Protein AF-0000000078682350 (afdb_homodimer)

InterPro domains:
  IPR003064 Norrie disease protein [PR01304] (8-32)
  IPR003064 Norrie disease protein [PR01304] (33-52)
  IPR003064 Norrie disease protein [PR01304] (54-70)
  IPR003064 Norrie disease protein [PR01304] (70-83)
  IPR003064 Norrie disease protein [PR01304] (83-100)
  IPR003064 Norrie disease protein [PTHR28611] (3-100)
  IPR004133 DAN [PF03045] (6-98)
  IPR006207 Cystine knot, C-terminal [PS01185] (63-99)
  IPR006207 Cystine knot, C-terminal [PS01225] (7-100)
  IPR006207 Cystine knot, C-terminal [SM00041] (11-100)
  IPR029034 Cystine-knot cytokine [G3DSA:2.10.90.10] (1-100)

Solvent-accessible surface area (backbone atoms only — not comparable to full-atom values): 10944 Å² total; per-residue (Å²): 131,72,64,86,68,42,43,34,73,44,77,48,77,46,75,49,66,58,91,82,57,69,40,51,71,48,78,42,82,43,32,30,16,32,16,24,37,74,65,66,17,33,23,35,53,35,82,34,74,56,94,70,78,82,67,49,56,52,71,48,39,50,27,13,27,69,71,39,63,42,84,45,76,45,79,33,54,28,68,93,77,44,73,48,55,37,35,36,42,39,49,73,38,44,33,69,34,75,49,79,131,73,64,87,66,41,43,33,71,44,75,48,77,46,74,48,66,57,92,81,54,69,41,51,71,48,79,42,82,43,33,30,14,33,16,26,36,73,60,69,16,35,23,35,53,34,82,36,73,53,94,69,78,85,67,47,58,52,71,46,39,47,27,12,27,70,71,39,64,42,84,43,77,46,79,31,54,26,68,93,75,43,73,48,55,36,34,34,44,40,49,74,38,45,32,68,35,75,48,80

Structure (mmCIF, N/CA/C/O backbone):
data_AF-0000000078682350-model_v1
#
loop_
_entity.id
_entity.type
_entity.pdbx_description
1 polymer 'Norrin cystine knot growth factor NDP'
#
loop_
_atom_site.group_PDB
_atom_site.id
_atom_site.type_symbol
_atom_site.label_atom_id
_atom_site.label_alt_id
_atom_site.label_comp_id
_atom_site.label_asym_id
_atom_site.label_entity_id
_atom_site.label_seq_id
_atom_site.pdbx_PDB_ins_code
_atom_site.Cartn_x
_atom_site.Cartn_y
_atom_site.Cartn_z
_atom_site.occupancy
_atom_site.B_iso_or_equiv
_atom_site.auth_seq_id
_atom_site.auth_comp_id
_atom_site.auth_asym_id
_atom_site.auth_atom_id
_atom_site.pdbx_PDB_model_num
ATOM 1 N N . ASN A 1 1 ? 21.109 -10.328 -14.836 1 35.22 1 ASN A N 1
ATOM 2 C CA . ASN A 1 1 ? 21.906 -9.703 -13.797 1 35.22 1 ASN A CA 1
ATOM 3 C C . ASN A 1 1 ? 21.203 -8.508 -13.172 1 35.22 1 ASN A C 1
ATOM 5 O O . ASN A 1 1 ? 21.469 -7.359 -13.547 1 35.22 1 ASN A O 1
ATOM 9 N N . GLY A 1 2 ? 19.797 -8.609 -13.156 1 43.44 2 GLY A N 1
ATOM 10 C CA . GLY A 1 2 ? 19.031 -7.445 -12.727 1 43.44 2 GLY A CA 1
ATOM 11 C C . GLY A 1 2 ? 19.531 -6.867 -11.414 1 43.44 2 GLY A C 1
ATOM 12 O O . GLY A 1 2 ? 20.109 -7.582 -10.594 1 43.44 2 GLY A O 1
ATOM 13 N N . ASP A 1 3 ? 20.062 -5.832 -11.383 1 48.94 3 ASP A N 1
ATOM 14 C CA . ASP A 1 3 ? 20.5 -5.156 -10.164 1 48.94 3 ASP A CA 1
ATOM 15 C C . ASP A 1 3 ? 19.531 -5.449 -9.008 1 48.94 3 ASP A C 1
ATOM 17 O O . ASP A 1 3 ? 18.328 -5.195 -9.117 1 48.94 3 ASP A O 1
ATOM 21 N N . PRO A 1 4 ? 19.812 -6.52 -8.125 1 55.28 4 PRO A N 1
ATOM 22 C CA . PRO A 1 4 ? 19.031 -6.984 -6.973 1 55.28 4 PRO A CA 1
ATOM 23 C C . PRO A 1 4 ? 18.266 -5.855 -6.281 1 55.28 4 PRO A C 1
ATOM 25 O O . PRO A 1 4 ? 17.438 -6.113 -5.41 1 55.28 4 PRO A O 1
ATOM 28 N N . GLY A 1 5 ? 18.469 -4.621 -6.656 1 64.31 5 GLY A N 1
ATOM 29 C CA . GLY A 1 5 ? 17.891 -3.496 -5.93 1 64.31 5 GLY A CA 1
ATOM 30 C C . GLY A 1 5 ? 16.625 -2.951 -6.57 1 64.31 5 GLY A C 1
ATOM 31 O O . GLY A 1 5 ? 15.961 -2.084 -6.004 1 64.31 5 GLY A O 1
ATOM 32 N N . ARG A 1 6 ? 16.125 -3.514 -7.707 1 83 6 ARG A N 1
ATOM 33 C CA . ARG A 1 6 ? 15.023 -2.924 -8.453 1 83 6 ARG A CA 1
ATOM 34 C C . ARG A 1 6 ? 13.828 -3.867 -8.492 1 83 6 ARG A C 1
ATOM 36 O O . ARG A 1 6 ? 13.938 -5.035 -8.117 1 83 6 ARG A O 1
ATOM 43 N N . CYS A 1 7 ? 12.578 -3.41 -8.789 1 92.19 7 CYS A N 1
ATOM 44 C CA . CYS A 1 7 ? 11.352 -4.164 -9.023 1 92.19 7 CYS A CA 1
ATOM 45 C C . CYS A 1 7 ? 11.508 -5.109 -10.211 1 92.19 7 CYS A C 1
ATOM 47 O O . CYS A 1 7 ? 11.672 -4.664 -11.344 1 92.19 7 CYS A O 1
ATOM 49 N N . MET A 1 8 ? 11.43 -6.422 -9.906 1 94.94 8 MET A N 1
ATOM 50 C CA . MET A 1 8 ? 11.711 -7.445 -10.906 1 94.94 8 MET A CA 1
ATOM 51 C C . MET A 1 8 ? 10.602 -8.492 -10.938 1 94.94 8 MET A C 1
ATOM 53 O O . MET A 1 8 ? 9.922 -8.719 -9.938 1 94.94 8 MET A O 1
ATOM 57 N N . ARG A 1 9 ? 10.609 -9.094 -12.117 1 96.81 9 ARG A N 1
ATOM 58 C CA . ARG A 1 9 ? 9.727 -10.242 -12.281 1 96.81 9 ARG A CA 1
ATOM 59 C C . ARG A 1 9 ? 10.492 -11.547 -12.133 1 96.81 9 ARG A C 1
ATOM 61 O O . ARG A 1 9 ? 11.539 -11.742 -12.758 1 96.81 9 ARG A O 1
ATOM 68 N N . HIS A 1 10 ? 9.984 -12.516 -11.328 1 96.81 10 HIS A N 1
ATOM 69 C CA . HIS A 1 10 ? 10.594 -13.82 -11.109 1 96.81 10 HIS A CA 1
ATOM 70 C C . HIS A 1 10 ? 9.633 -14.953 -11.453 1 96.81 10 HIS A C 1
ATOM 72 O O . HIS A 1 10 ? 8.461 -14.914 -11.07 1 96.81 10 HIS A O 1
ATOM 78 N N . HIS A 1 11 ? 10.195 -15.922 -12.102 1 97.75 11 HIS A N 1
ATOM 79 C CA . HIS A 1 11 ? 9.391 -17.078 -12.469 1 97.75 11 HIS A CA 1
ATOM 80 C C . HIS A 1 11 ? 9.555 -18.203 -11.453 1 97.75 11 HIS A C 1
ATOM 82 O O . HIS A 1 11 ? 10.625 -18.359 -10.859 1 97.75 11 HIS A O 1
ATOM 88 N N . PHE A 1 12 ? 8.562 -18.984 -11.312 1 97.75 12 PHE A N 1
ATOM 89 C CA . PHE A 1 12 ? 8.617 -20.188 -10.477 1 97.75 12 PHE A CA 1
ATOM 90 C C . PHE A 1 12 ? 7.527 -21.172 -10.867 1 97.75 12 PHE A C 1
ATOM 92 O O . PHE A 1 12 ? 6.578 -20.812 -11.562 1 97.75 12 PHE A O 1
ATOM 99 N N . VAL A 1 13 ? 7.762 -22.375 -10.539 1 97.94 13 VAL A N 1
ATOM 100 C CA . VAL A 1 13 ? 6.777 -23.406 -10.828 1 97.94 13 VAL A CA 1
ATOM 101 C C . VAL A 1 13 ? 6.023 -23.781 -9.547 1 97.94 13 VAL A C 1
ATOM 103 O O . VAL A 1 13 ? 6.625 -23.875 -8.477 1 97.94 13 VAL A O 1
ATOM 106 N N . GLU A 1 14 ? 4.668 -23.938 -9.75 1 96.88 14 GLU A N 1
ATOM 107 C CA . GLU A 1 14 ? 3.836 -24.375 -8.633 1 96.88 14 GLU A CA 1
ATOM 108 C C . GLU A 1 14 ? 2.963 -25.562 -9.023 1 96.88 14 GLU A C 1
ATOM 110 O O . GLU A 1 14 ? 2.678 -25.766 -10.211 1 96.88 14 GLU A O 1
ATOM 115 N N . THR A 1 15 ? 2.559 -26.344 -8.023 1 97.31 15 THR A N 1
ATOM 116 C CA . THR A 1 15 ? 1.641 -27.453 -8.242 1 97.31 15 THR A CA 1
ATOM 117 C C . THR A 1 15 ? 0.226 -27.078 -7.809 1 97.31 15 THR A C 1
ATOM 119 O O . THR A 1 15 ? 0.003 -26.688 -6.66 1 97.31 15 THR A O 1
ATOM 122 N N . ILE A 1 16 ? -0.66 -27.188 -8.727 1 97.5 16 ILE A N 1
ATOM 123 C CA . ILE A 1 16 ? -2.059 -26.906 -8.422 1 97.5 16 ILE A CA 1
ATOM 124 C C . ILE A 1 16 ? -2.746 -28.203 -7.965 1 97.5 16 ILE A C 1
ATOM 126 O O . ILE A 1 16 ? -2.775 -29.188 -8.695 1 97.5 16 ILE A O 1
ATOM 130 N N . THR A 1 17 ? -3.279 -28.188 -6.793 1 96.69 17 THR A N 1
ATOM 131 C CA . THR A 1 17 ? -4.082 -29.266 -6.227 1 96.69 17 THR A CA 1
ATOM 132 C C . THR A 1 17 ? -5.391 -28.719 -5.656 1 96.69 17 THR A C 1
ATOM 134 O O . THR A 1 17 ? -5.41 -27.656 -5.043 1 96.69 17 THR A O 1
ATOM 137 N N . HIS A 1 18 ? -6.426 -29.484 -5.844 1 95.69 18 HIS A N 1
ATOM 138 C CA . HIS A 1 18 ? -7.676 -29.031 -5.246 1 95.69 18 HIS A CA 1
ATOM 139 C C . HIS A 1 18 ? -7.719 -29.328 -3.752 1 95.69 18 HIS A C 1
ATOM 141 O O . HIS A 1 18 ? -7.348 -30.422 -3.324 1 95.69 18 HIS A O 1
ATOM 147 N N . PRO A 1 19 ? -8.219 -28.391 -2.994 1 94.5 19 PRO A N 1
ATOM 148 C CA . PRO A 1 19 ? -8.125 -28.547 -1.541 1 94.5 19 PRO A CA 1
ATOM 149 C C . PRO A 1 19 ? -9.133 -29.547 -0.992 1 94.5 19 PRO A C 1
ATOM 151 O O . PRO A 1 19 ? -8.922 -30.125 0.082 1 94.5 19 PRO A O 1
ATOM 154 N N . ILE A 1 20 ? -10.117 -29.719 -1.618 1 94.75 20 ILE A N 1
ATOM 155 C CA . ILE A 1 20 ? -11.203 -30.516 -1.056 1 94.75 20 ILE A CA 1
ATOM 156 C C . ILE A 1 20 ? -11.383 -31.797 -1.87 1 94.75 20 ILE A C 1
ATOM 158 O O . ILE A 1 20 ? -11.391 -32.906 -1.314 1 94.75 20 ILE A O 1
ATOM 162 N N . TYR A 1 21 ? -11.398 -31.703 -3.236 1 95.38 21 TYR A N 1
ATOM 163 C CA . TYR A 1 21 ? -11.711 -32.812 -4.113 1 95.38 21 TYR A CA 1
ATOM 164 C C . TYR A 1 21 ? -10.445 -33.562 -4.527 1 95.38 21 TYR A C 1
ATOM 166 O O . TYR A 1 21 ? -9.383 -32.969 -4.68 1 95.38 21 TYR A O 1
ATOM 174 N N . LYS A 1 22 ? -10.633 -34.906 -4.621 1 96.81 22 LYS A N 1
ATOM 175 C CA . LYS A 1 22 ? -9.516 -35.719 -5.105 1 96.81 22 LYS A CA 1
ATOM 176 C C . LYS A 1 22 ? -9.359 -35.562 -6.617 1 96.81 22 LYS A C 1
ATOM 178 O O . LYS A 1 22 ? -9.914 -36.375 -7.379 1 96.81 22 LYS A O 1
ATOM 183 N N . CYS A 1 23 ? -8.586 -34.625 -7.043 1 97.69 23 CYS A N 1
ATOM 184 C CA . CYS A 1 23 ? -8.273 -34.375 -8.445 1 97.69 23 CYS A CA 1
ATOM 185 C C . CYS A 1 23 ? -6.805 -34.656 -8.727 1 97.69 23 CYS A C 1
ATOM 187 O O . CYS A 1 23 ? -5.996 -34.781 -7.805 1 97.69 23 CYS A O 1
ATOM 189 N N . ASN A 1 24 ? -6.52 -34.938 -10.062 1 97.75 24 ASN A N 1
ATOM 190 C CA . ASN A 1 24 ? -5.109 -34.969 -10.438 1 97.75 24 ASN A CA 1
ATOM 191 C C . ASN A 1 24 ? -4.438 -33.594 -10.18 1 97.75 24 ASN A C 1
ATOM 193 O O . ASN A 1 24 ? -5.109 -32.594 -10.078 1 97.75 24 ASN A O 1
ATOM 197 N N . PHE A 1 25 ? -3.117 -33.688 -10.008 1 97.38 25 PHE A N 1
ATOM 198 C CA . PHE A 1 25 ? -2.352 -32.438 -9.836 1 97.38 25 PHE A CA 1
ATOM 199 C C . PHE A 1 25 ? -1.733 -32 -11.156 1 97.38 25 PHE A C 1
ATOM 201 O O . PHE A 1 25 ? -1.445 -32.844 -12.023 1 97.38 25 PHE A O 1
ATOM 208 N N . LYS A 1 26 ? -1.548 -30.688 -11.289 1 97.44 26 LYS A N 1
ATOM 209 C CA . LYS A 1 26 ? -0.871 -30.125 -12.445 1 97.44 26 LYS A CA 1
ATOM 210 C C . LYS A 1 26 ? 0.173 -29.094 -12.031 1 97.44 26 LYS A C 1
ATOM 212 O O . LYS A 1 26 ? -0.067 -28.297 -11.125 1 97.44 26 LYS A O 1
ATOM 217 N N . MET A 1 27 ? 1.365 -29.141 -12.703 1 97.62 27 MET A N 1
ATOM 218 C CA . MET A 1 27 ? 2.402 -28.125 -12.484 1 97.62 27 MET A CA 1
ATOM 219 C C . MET A 1 27 ? 2.256 -26.969 -13.469 1 97.62 27 MET A C 1
ATOM 221 O O . MET A 1 27 ? 2.105 -27.203 -14.672 1 97.62 27 MET A O 1
ATOM 225 N N . VAL A 1 28 ? 2.348 -25.797 -12.875 1 97.69 28 VAL A N 1
ATOM 226 C CA . VAL A 1 28 ? 2.176 -24.641 -13.75 1 97.69 28 VAL A CA 1
ATOM 227 C C . VAL A 1 28 ? 3.287 -23.625 -13.484 1 97.69 28 VAL A C 1
ATOM 229 O O . VAL A 1 28 ? 3.828 -23.562 -12.383 1 97.69 28 VAL A O 1
ATOM 232 N N . LEU A 1 29 ? 3.582 -22.906 -14.562 1 97.62 29 LEU A N 1
ATOM 233 C CA . LEU A 1 29 ? 4.52 -21.797 -14.453 1 97.62 29 LEU A CA 1
ATOM 234 C C . LEU A 1 29 ? 3.801 -20.531 -14 1 97.62 29 LEU A C 1
ATOM 236 O O . LEU A 1 29 ? 2.791 -20.141 -14.594 1 97.62 29 LEU A O 1
ATOM 240 N N . LEU A 1 30 ? 4.383 -19.969 -12.891 1 98.12 30 LEU A N 1
ATOM 241 C CA . LEU A 1 30 ? 3.875 -18.703 -12.383 1 98.12 30 LEU A CA 1
ATOM 242 C C . LEU A 1 30 ? 4.977 -17.641 -12.359 1 98.12 30 LEU A C 1
ATOM 244 O O . LEU A 1 30 ? 6.129 -17.938 -12.695 1 98.12 30 LEU A O 1
ATOM 248 N N . ALA A 1 31 ? 4.504 -16.375 -12.062 1 98.06 31 ALA A N 1
ATOM 249 C CA . ALA A 1 31 ? 5.473 -15.297 -11.867 1 98.06 31 ALA A CA 1
ATOM 250 C C . ALA A 1 31 ? 5.109 -14.438 -10.656 1 98.06 31 ALA A C 1
ATOM 252 O O . ALA A 1 31 ? 3.932 -14.312 -10.312 1 98.06 31 ALA A O 1
ATOM 253 N N . CYS A 1 32 ? 6.148 -13.914 -10.07 1 97.62 32 CYS A N 1
ATOM 254 C CA . CYS A 1 32 ? 5.949 -12.969 -8.977 1 97.62 32 CYS A CA 1
ATOM 255 C C . CYS A 1 32 ? 6.746 -11.688 -9.211 1 97.62 32 CYS A C 1
ATOM 257 O O . CYS A 1 32 ? 7.672 -11.672 -10.023 1 97.62 32 CYS A O 1
ATOM 259 N N . CYS A 1 33 ? 6.234 -10.688 -8.586 1 96.19 33 CYS A N 1
ATOM 260 C CA . CYS A 1 33 ? 6.965 -9.422 -8.586 1 96.19 33 CYS A CA 1
ATOM 261 C C . CYS A 1 33 ? 7.68 -9.211 -7.258 1 96.19 33 CYS A C 1
ATOM 263 O O . CYS A 1 33 ? 7.078 -9.352 -6.191 1 96.19 33 CYS A O 1
ATOM 265 N N . GLU A 1 34 ? 8.977 -8.859 -7.477 1 93.06 34 GLU A N 1
ATOM 266 C CA . GLU A 1 34 ? 9.742 -8.648 -6.254 1 93.06 34 GLU A CA 1
ATOM 267 C C . GLU A 1 34 ? 10.812 -7.578 -6.449 1 93.06 34 GLU A C 1
ATOM 269 O O . GLU A 1 34 ? 11.445 -7.52 -7.504 1 93.06 34 GLU A O 1
ATOM 274 N N . GLY A 1 35 ? 10.953 -6.859 -5.348 1 89.88 35 GLY A N 1
ATOM 275 C CA . GLY A 1 35 ? 12.047 -5.906 -5.379 1 89.88 35 GLY A CA 1
ATOM 276 C C . GLY A 1 35 ? 11.75 -4.621 -4.629 1 89.88 35 GLY A C 1
ATOM 277 O O . GLY A 1 35 ? 10.859 -4.594 -3.77 1 89.88 35 GLY A O 1
ATOM 278 N N . HIS A 1 36 ? 12.594 -3.648 -4.867 1 84.06 36 HIS A N 1
ATOM 279 C CA . HIS A 1 36 ? 12.547 -2.389 -4.133 1 84.06 36 HIS A CA 1
ATOM 280 C C . HIS A 1 36 ? 12.016 -1.26 -5.008 1 84.06 36 HIS A C 1
ATOM 282 O O . HIS A 1 36 ? 12.305 -1.206 -6.207 1 84.06 36 HIS A O 1
ATOM 288 N N . CYS A 1 37 ? 11.109 -0.644 -4.438 1 85.25 37 CYS A N 1
ATOM 289 C CA . CYS A 1 37 ? 10.633 0.579 -5.074 1 85.25 37 CYS A CA 1
ATOM 290 C C . CYS A 1 37 ? 11.078 1.81 -4.293 1 85.25 37 CYS A C 1
ATOM 292 O O . CYS A 1 37 ? 11.703 1.688 -3.234 1 85.25 37 CYS A O 1
ATOM 294 N N . SER A 1 38 ? 10.797 3.123 -4.793 1 71 38 SER A N 1
ATOM 295 C CA . SER A 1 38 ? 11.281 4.391 -4.258 1 71 38 SER A CA 1
ATOM 296 C C . SER A 1 38 ? 11.43 4.332 -2.742 1 71 38 SER A C 1
ATOM 298 O O . SER A 1 38 ? 10.586 3.754 -2.055 1 71 38 SER A O 1
ATOM 300 N N . ARG A 1 39 ? 12.641 4.809 -2.316 1 63.53 39 ARG A N 1
ATOM 301 C CA . ARG A 1 39 ? 13.266 4.801 -0.995 1 63.53 39 ARG A CA 1
ATOM 302 C C . ARG A 1 39 ? 12.469 5.656 -0.013 1 63.53 39 ARG A C 1
ATOM 304 O O . ARG A 1 39 ? 12.461 5.383 1.189 1 63.53 39 ARG A O 1
ATOM 311 N N . SER A 1 40 ? 11.68 6.555 -0.493 1 77.19 40 SER A N 1
ATOM 312 C CA . SER A 1 40 ? 11.109 7.332 0.603 1 77.19 40 SER A CA 1
ATOM 313 C C . SER A 1 40 ? 9.586 7.301 0.566 1 77.19 40 SER A C 1
ATOM 315 O O . SER A 1 40 ? 8.977 7.535 -0.482 1 77.19 40 SER A O 1
ATOM 317 N N . THR A 1 41 ? 8.961 6.684 1.486 1 88.25 41 THR A N 1
ATOM 318 C CA . THR A 1 41 ? 7.527 6.734 1.731 1 88.25 41 THR A CA 1
ATOM 319 C C . THR A 1 41 ? 7.18 7.863 2.697 1 88.25 41 THR A C 1
ATOM 321 O O . THR A 1 41 ? 8.023 8.289 3.49 1 88.25 41 THR A O 1
ATOM 324 N N . ARG A 1 42 ? 5.891 8.414 2.418 1 92.25 42 ARG A N 1
ATOM 325 C CA . ARG A 1 42 ? 5.48 9.531 3.264 1 92.25 42 ARG A CA 1
ATOM 326 C C . ARG A 1 42 ? 3.988 9.461 3.572 1 92.25 42 ARG A C 1
ATOM 328 O O . ARG A 1 42 ? 3.193 9.047 2.73 1 92.25 42 ARG A O 1
ATOM 335 N N . SER A 1 43 ? 3.725 9.891 4.727 1 94.94 43 SER A N 1
ATOM 336 C CA . SER A 1 43 ? 2.342 10.016 5.18 1 94.94 43 SER A CA 1
ATOM 337 C C . SER A 1 43 ? 2.113 11.328 5.918 1 94.94 43 SER A C 1
ATOM 339 O O . SER A 1 43 ? 2.807 11.625 6.891 1 94.94 43 SER A O 1
ATOM 341 N N . ASP A 1 44 ? 1.141 12.055 5.41 1 96.5 44 ASP A N 1
ATOM 342 C CA . ASP A 1 44 ? 0.801 13.352 5.984 1 96.5 44 ASP A CA 1
ATOM 343 C C . ASP A 1 44 ? -0.624 13.359 6.535 1 96.5 44 ASP A C 1
ATOM 345 O O . ASP A 1 44 ? -1.512 12.711 5.973 1 96.5 44 ASP 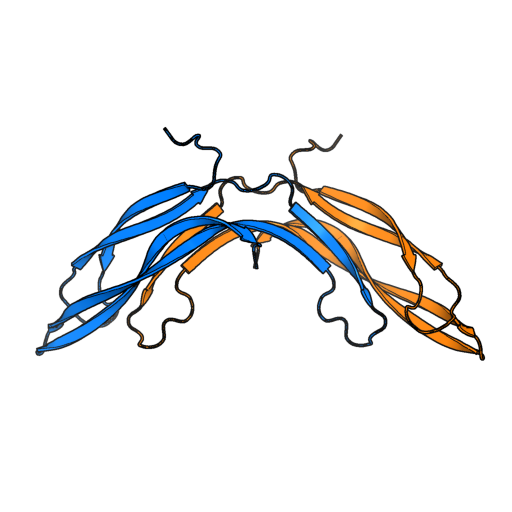A O 1
ATOM 349 N N . PRO A 1 45 ? -0.853 14.133 7.621 1 96.88 45 PRO A N 1
ATOM 350 C CA . PRO A 1 45 ? -2.24 14.312 8.055 1 96.88 45 PRO A CA 1
ATOM 351 C C . PRO A 1 45 ? -3.043 15.203 7.113 1 96.88 45 PRO A C 1
ATOM 353 O O . PRO A 1 45 ? -2.471 16.047 6.418 1 96.88 45 PRO A O 1
ATOM 356 N N . LEU A 1 46 ? -4.324 14.961 7.141 1 95.81 46 LEU A N 1
ATOM 357 C CA . LEU A 1 46 ? -5.254 15.812 6.406 1 95.81 46 LEU A CA 1
ATOM 358 C C . LEU A 1 46 ? -6.105 16.641 7.363 1 95.81 46 LEU A C 1
ATOM 360 O O . LEU A 1 46 ? -6.531 16.141 8.406 1 95.81 46 LEU A O 1
ATOM 364 N N . ILE A 1 47 ? -6.305 17.844 6.996 1 95.25 47 ILE A N 1
ATOM 365 C CA . ILE A 1 47 ? -7.191 18.703 7.762 1 95.25 47 ILE A CA 1
ATOM 366 C C . ILE A 1 47 ? -8.602 18.641 7.18 1 95.25 47 ILE A C 1
ATOM 368 O O . ILE A 1 47 ? -8.781 18.734 5.961 1 95.25 47 ILE A O 1
ATOM 372 N N . SER A 1 48 ? -9.562 18.469 8.109 1 95.75 48 SER A N 1
ATOM 373 C CA . SER A 1 48 ? -10.945 18.375 7.652 1 95.75 48 SER A CA 1
ATOM 374 C C . SER A 1 48 ? -11.836 19.391 8.344 1 95.75 48 SER A C 1
ATOM 376 O O . SER A 1 48 ? -11.625 19.719 9.516 1 95.75 48 SER A O 1
ATOM 378 N N . PHE A 1 49 ? -12.891 19.797 7.535 1 94.19 49 PHE A N 1
ATOM 379 C CA . PHE A 1 49 ? -13.898 20.688 8.102 1 94.19 49 PHE A CA 1
ATOM 380 C C . PHE A 1 49 ? -15.242 19.969 8.234 1 94.19 49 PHE A C 1
ATOM 382 O O . PHE A 1 49 ? -16.234 20.562 8.664 1 94.19 49 PHE A O 1
ATOM 389 N N . SER A 1 50 ? -15.102 18.625 7.926 1 88.56 50 SER A N 1
ATOM 390 C CA . SER A 1 50 ? -16.312 17.812 8.008 1 88.56 50 SER A CA 1
ATOM 391 C C . SER A 1 50 ? -16.375 17.062 9.328 1 88.56 50 SER A C 1
ATOM 393 O O . SER A 1 50 ? -15.359 16.828 9.969 1 88.56 50 SER A O 1
ATOM 395 N N . SER A 1 51 ? -17.641 16.812 9.703 1 79.5 51 SER A N 1
ATOM 396 C CA . SER A 1 51 ? -17.844 16.031 10.93 1 79.5 51 SER A CA 1
ATOM 397 C C . SER A 1 51 ? -17.344 14.602 10.758 1 79.5 51 SER A C 1
ATOM 399 O O . SER A 1 51 ? -17.031 13.93 11.742 1 79.5 51 SER A O 1
ATOM 401 N N . VAL A 1 52 ? -17.359 14.219 9.523 1 80.81 52 VAL A N 1
ATOM 402 C CA . VAL A 1 52 ? -16.906 12.859 9.273 1 80.81 52 VAL A CA 1
ATOM 403 C C . VAL A 1 52 ? -15.477 12.867 8.758 1 80.81 52 VAL A C 1
ATOM 405 O O . VAL A 1 52 ? -15.172 13.516 7.758 1 80.81 52 VAL A O 1
ATOM 408 N N . LEU A 1 53 ? -14.562 12.484 9.641 1 81.25 53 LEU A N 1
ATOM 409 C CA . LEU A 1 53 ? -13.18 12.352 9.211 1 81.25 53 LEU A CA 1
ATOM 410 C C . LEU A 1 53 ? -12.914 10.961 8.633 1 81.25 53 LEU A C 1
ATOM 412 O O . LEU A 1 53 ? -12.703 10.008 9.383 1 81.25 53 LEU A O 1
ATOM 416 N N . LYS A 1 54 ? -13 10.844 7.289 1 81.06 54 LYS A N 1
ATOM 417 C CA . LYS A 1 54 ? -12.922 9.539 6.637 1 81.06 54 LYS A CA 1
ATOM 418 C C . LYS A 1 54 ? -11.469 9.094 6.469 1 81.06 54 LYS A C 1
ATOM 420 O O . LYS A 1 54 ? -11.102 8 6.891 1 81.06 54 LYS A O 1
ATOM 425 N N . GLN A 1 55 ? -10.633 9.828 5.812 1 88.88 55 GLN A N 1
ATOM 426 C CA . GLN A 1 55 ? -9.219 9.547 5.582 1 88.88 55 GLN A CA 1
ATOM 427 C C . GLN A 1 55 ? -8.336 10.609 6.223 1 88.88 55 GLN A C 1
ATOM 429 O O . GLN A 1 55 ? -8.109 11.672 5.633 1 88.88 55 GLN A O 1
ATOM 434 N N . PRO A 1 56 ? -7.816 10.18 7.355 1 94.56 56 PRO A N 1
ATOM 435 C CA . PRO A 1 56 ? -7.105 11.203 8.125 1 94.56 56 PRO A CA 1
ATOM 436 C C . PRO A 1 56 ? -5.695 11.461 7.602 1 94.56 56 PRO A C 1
ATOM 438 O O . PRO A 1 56 ? -5.07 12.453 7.969 1 94.56 56 PRO A O 1
ATOM 441 N N . PHE A 1 57 ? -5.273 10.539 6.676 1 95.69 57 PHE A N 1
ATOM 442 C CA . PHE A 1 57 ? -3.904 10.688 6.195 1 95.69 57 PHE A CA 1
ATOM 443 C C . PHE A 1 57 ? -3.836 10.492 4.688 1 95.69 57 PHE A C 1
ATOM 445 O O . PHE A 1 57 ? -4.598 9.703 4.125 1 95.69 57 PHE A O 1
ATOM 452 N N . LYS A 1 58 ? -2.943 11.305 4.047 1 93.38 58 LYS A N 1
ATOM 453 C CA . LYS A 1 58 ? -2.504 11.062 2.676 1 93.38 58 LYS A CA 1
ATOM 454 C C . LYS A 1 58 ? -1.146 10.367 2.648 1 93.38 58 LYS A C 1
ATOM 456 O O . LYS A 1 58 ? -0.178 10.859 3.234 1 93.38 58 LYS A O 1
ATOM 461 N N . SER A 1 59 ? -1.16 9.219 2.043 1 92.06 59 SER A N 1
ATOM 462 C CA . SER A 1 59 ? 0.078 8.445 2.01 1 92.06 59 SER A CA 1
ATOM 463 C C . SER A 1 59 ? 0.556 8.227 0.579 1 92.06 59 SER A C 1
ATOM 465 O O . SER A 1 59 ? -0.256 8.047 -0.332 1 92.06 59 SER A O 1
ATOM 467 N N . THR A 1 60 ? 1.895 8.359 0.417 1 91.12 60 THR A N 1
ATOM 468 C CA . THR A 1 60 ? 2.561 8.008 -0.833 1 91.12 60 THR A CA 1
ATOM 469 C C . THR A 1 60 ? 3.561 6.879 -0.613 1 91.12 60 THR A C 1
ATOM 471 O O . THR A 1 60 ? 4.535 7.039 0.123 1 91.12 60 THR A O 1
ATOM 474 N N . CYS A 1 61 ? 3.219 5.875 -1.205 1 90.06 61 CYS A N 1
ATOM 475 C CA . CYS A 1 61 ? 4.047 4.68 -1.103 1 90.06 61 CYS A CA 1
ATOM 476 C C . CYS A 1 61 ? 3.963 3.846 -2.377 1 90.06 61 CYS A C 1
ATOM 478 O O . CYS A 1 61 ? 2.893 3.727 -2.975 1 90.06 61 CYS A O 1
ATOM 480 N N . SER A 1 62 ? 5.125 3.35 -2.791 1 90.69 62 SER A N 1
ATOM 481 C CA . SER A 1 62 ? 5.16 2.477 -3.959 1 90.69 62 SER A CA 1
ATOM 482 C C . SER A 1 62 ? 5.621 1.071 -3.586 1 90.69 62 SER A C 1
ATOM 484 O O . SER A 1 62 ? 6.523 0.906 -2.766 1 90.69 62 SER A O 1
ATOM 486 N N . CYS A 1 63 ? 5.043 0.135 -4.258 1 91 63 CYS A N 1
ATOM 487 C CA . CYS A 1 63 ? 5.375 -1.274 -4.074 1 91 63 CYS A CA 1
ATOM 488 C C . CYS A 1 63 ? 5.602 -1.961 -5.414 1 91 63 CYS A C 1
ATOM 490 O O . CYS A 1 63 ? 5.02 -1.563 -6.426 1 91 63 CYS A O 1
ATOM 492 N N . CYS A 1 64 ? 6.473 -2.918 -5.375 1 92.62 64 CYS A N 1
ATOM 493 C CA . CYS A 1 64 ? 6.664 -3.725 -6.574 1 92.62 64 CYS A CA 1
ATOM 494 C C . CYS A 1 64 ? 5.453 -4.609 -6.836 1 92.62 64 CYS A C 1
ATOM 496 O O . CYS A 1 64 ? 5.188 -5.543 -6.078 1 92.62 64 CYS A O 1
ATOM 498 N N . ARG A 1 65 ? 4.727 -4.301 -7.891 1 94.38 65 ARG A N 1
ATOM 499 C CA . ARG A 1 65 ? 3.453 -4.961 -8.156 1 94.38 65 ARG A CA 1
ATOM 500 C C . ARG A 1 65 ? 3.291 -5.27 -9.641 1 94.38 65 ARG A C 1
ATOM 502 O O . ARG A 1 65 ? 3.982 -4.688 -10.477 1 94.38 65 ARG A O 1
ATOM 509 N N . PRO A 1 66 ? 2.408 -6.25 -9.914 1 96.5 66 PRO A N 1
ATOM 510 C CA . PRO A 1 66 ? 2.137 -6.52 -11.328 1 96.5 66 PRO A CA 1
ATOM 511 C C . PRO A 1 66 ? 1.585 -5.301 -12.062 1 96.5 66 PRO A C 1
ATOM 513 O O . PRO A 1 66 ? 0.677 -4.633 -11.562 1 96.5 66 PRO A O 1
ATOM 516 N N . HIS A 1 67 ? 2.168 -4.996 -13.25 1 97.25 67 HIS A N 1
ATOM 517 C CA . HIS A 1 67 ? 1.654 -3.953 -14.133 1 97.25 67 HIS A CA 1
ATOM 518 C C . HIS A 1 67 ? 0.67 -4.527 -15.141 1 97.25 67 HIS A C 1
ATOM 520 O O . HIS A 1 67 ? -0.384 -3.939 -15.398 1 97.25 67 HIS A O 1
ATOM 526 N N . THR A 1 68 ? 1.016 -5.668 -15.641 1 98.06 68 THR A N 1
ATOM 527 C CA . THR A 1 68 ? 0.13 -6.391 -16.547 1 98.06 68 THR A CA 1
ATOM 528 C C . THR A 1 68 ? 0.155 -7.887 -16.25 1 98.06 68 THR A C 1
ATOM 530 O O . THR A 1 68 ? 1.141 -8.406 -15.719 1 98.06 68 THR A O 1
ATOM 533 N N . SER A 1 69 ? -0.956 -8.461 -16.625 1 98.25 69 SER A N 1
ATOM 534 C CA . SER A 1 69 ? -1.082 -9.906 -16.422 1 98.25 69 SER A CA 1
ATOM 535 C C . SER A 1 69 ? -2.084 -10.508 -17.406 1 98.25 69 SER A C 1
ATOM 537 O O . SER A 1 69 ? -2.811 -9.773 -18.094 1 98.25 69 SER A O 1
ATOM 539 N N . LYS A 1 70 ? -2.082 -11.812 -17.516 1 97.38 70 LYS A N 1
ATOM 540 C CA . LYS A 1 70 ? -3.035 -12.539 -18.359 1 97.38 70 LYS A CA 1
ATOM 541 C C . LYS A 1 70 ? -3.699 -13.672 -17.578 1 97.38 70 LYS A C 1
ATOM 543 O O . LYS A 1 70 ? -3.033 -14.391 -16.828 1 97.38 70 LYS A O 1
ATOM 548 N N . LEU A 1 71 ? -5 -13.758 -17.859 1 96.25 71 LEU A N 1
ATOM 549 C CA . LEU A 1 71 ? -5.754 -14.812 -17.203 1 96.25 71 LEU A CA 1
ATOM 550 C C . LEU A 1 71 ? -5.426 -16.172 -17.797 1 96.25 71 LEU A C 1
ATOM 552 O O . LEU A 1 71 ? -5.375 -16.312 -19.031 1 96.25 71 LEU A O 1
ATOM 556 N N . LYS A 1 72 ? -5.223 -17.141 -16.969 1 95.75 72 LYS A N 1
ATOM 557 C CA . LYS A 1 72 ? -4.969 -18.531 -17.359 1 95.75 72 LYS A CA 1
ATOM 558 C C . LYS A 1 72 ? -5.875 -19.5 -16.609 1 95.75 72 LYS A C 1
ATOM 560 O O . LYS A 1 72 ? -6.328 -19.188 -15.5 1 95.75 72 LYS A O 1
ATOM 565 N N . ALA A 1 73 ? -6.129 -20.578 -17.312 1 95.38 73 ALA A N 1
ATOM 566 C CA . ALA A 1 73 ? -6.977 -21.609 -16.703 1 95.38 73 ALA A CA 1
ATOM 567 C C . ALA A 1 73 ? -6.363 -23 -16.875 1 95.38 73 ALA A C 1
ATOM 569 O O . ALA A 1 73 ? -5.73 -23.281 -17.891 1 95.38 73 ALA A O 1
ATOM 570 N N . VAL A 1 74 ? -6.598 -23.828 -15.875 1 96.31 74 VAL A N 1
ATOM 571 C CA . VAL A 1 74 ? -6.137 -25.219 -15.891 1 96.31 74 VAL A CA 1
ATOM 572 C C . VAL A 1 74 ? -7.266 -26.141 -15.445 1 96.31 74 VAL A C 1
ATOM 574 O O . VAL A 1 74 ? -7.863 -25.938 -14.391 1 96.31 74 VAL A O 1
ATOM 577 N N . ARG A 1 75 ? -7.48 -27.094 -16.234 1 96.75 75 ARG A N 1
ATOM 578 C CA . ARG A 1 75 ? -8.523 -28.062 -15.898 1 96.75 75 ARG A CA 1
ATOM 579 C C . ARG A 1 75 ? -7.941 -29.266 -15.164 1 96.75 75 ARG A C 1
ATOM 581 O O . ARG A 1 75 ? -6.969 -29.859 -15.625 1 96.75 75 ARG A O 1
ATOM 588 N N . LEU A 1 76 ? -8.523 -29.531 -14.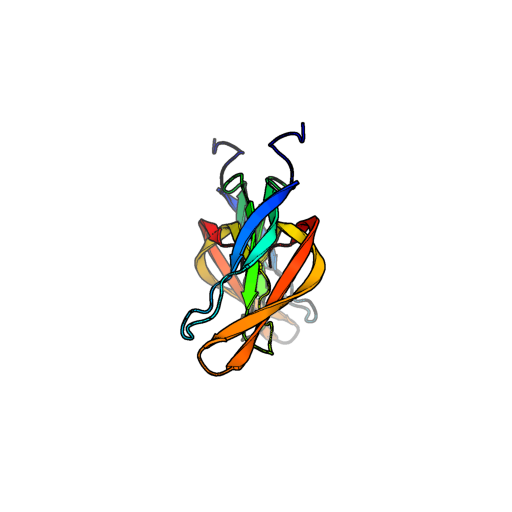102 1 97.19 76 LEU A N 1
ATOM 589 C CA . LEU A 1 76 ? -8.172 -30.719 -13.32 1 97.19 76 LEU A CA 1
ATOM 590 C C . LEU A 1 76 ? -9.227 -31.812 -13.469 1 97.19 76 LEU A C 1
ATOM 592 O O . LEU A 1 76 ? -10.414 -31.5 -13.625 1 97.19 76 LEU A O 1
ATOM 596 N N . HIS A 1 77 ? -8.812 -33.062 -13.484 1 97.81 77 HIS A N 1
ATOM 597 C CA . HIS A 1 77 ? -9.719 -34.219 -13.531 1 97.81 77 HIS A CA 1
ATOM 598 C C . HIS A 1 77 ? -9.836 -34.875 -12.156 1 97.81 77 HIS A C 1
ATOM 600 O O . HIS A 1 77 ? -8.828 -35.281 -11.578 1 97.81 77 HIS A O 1
ATOM 606 N N . CYS A 1 78 ? -11.086 -34.906 -11.727 1 97.25 78 CYS A N 1
ATOM 607 C CA . CYS A 1 78 ? -11.32 -35.438 -10.391 1 97.25 78 CYS A CA 1
ATOM 608 C C . CYS A 1 78 ? -11.945 -36.812 -10.461 1 97.25 78 CYS A C 1
ATOM 610 O O . CYS A 1 78 ? -12.383 -37.25 -11.523 1 97.25 78 CYS A O 1
ATOM 612 N N . THR A 1 79 ? -11.75 -37.438 -9.32 1 96.62 79 THR A N 1
ATOM 613 C CA . THR A 1 79 ? -12.43 -38.75 -9.211 1 96.62 79 THR A CA 1
ATOM 614 C C . THR A 1 79 ? -13.93 -38.594 -9.477 1 96.62 79 THR A C 1
ATOM 616 O O . THR A 1 79 ? -14.523 -37.562 -9.133 1 96.62 79 THR A O 1
ATOM 619 N N . GLY A 1 80 ? -14.562 -39.625 -10.078 1 94.44 80 GLY A N 1
ATOM 620 C CA . GLY A 1 80 ? -15.984 -39.594 -10.375 1 94.44 80 GLY A CA 1
ATOM 621 C C . GLY A 1 80 ? -16.312 -38.938 -11.703 1 94.44 80 GLY A C 1
ATOM 622 O O . GLY A 1 80 ? -17.469 -38.812 -12.07 1 94.44 80 GLY A O 1
ATOM 623 N N . GLY A 1 81 ? -15.297 -38.531 -12.367 1 93.44 81 GLY A N 1
ATOM 624 C CA . GLY A 1 81 ? -15.508 -37.969 -13.695 1 93.44 81 GLY A CA 1
ATOM 625 C C . GLY A 1 81 ? -15.742 -36.469 -13.68 1 93.44 81 GLY A C 1
ATOM 626 O O . GLY A 1 81 ? -15.93 -35.875 -14.734 1 93.44 81 GLY A O 1
ATOM 627 N N . ARG A 1 82 ? -15.703 -35.906 -12.453 1 94.75 82 ARG A N 1
ATOM 628 C CA . ARG A 1 82 ? -15.898 -34.469 -12.336 1 94.75 82 ARG A CA 1
ATOM 629 C C . ARG A 1 82 ? -14.664 -33.719 -12.805 1 94.75 82 ARG A C 1
ATOM 631 O O . ARG A 1 82 ? -13.531 -34.156 -12.625 1 94.75 82 ARG A O 1
ATOM 638 N N . ARG A 1 83 ? -14.938 -32.531 -13.398 1 96.31 83 ARG A N 1
ATOM 639 C CA . ARG A 1 83 ? -13.852 -31.656 -13.805 1 96.31 83 ARG A CA 1
ATOM 640 C C . ARG A 1 83 ? -13.953 -30.312 -13.094 1 96.31 83 ARG A C 1
ATOM 642 O O . ARG A 1 83 ? -15.039 -29.75 -12.961 1 96.31 83 ARG A O 1
ATOM 649 N N . ILE A 1 84 ? -12.797 -29.87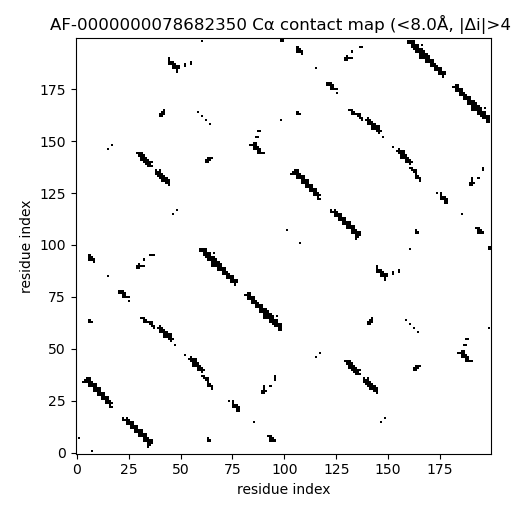5 -12.633 1 95.69 84 ILE A N 1
ATOM 650 C CA . ILE A 1 84 ? -12.758 -28.594 -11.938 1 95.69 84 ILE A CA 1
ATOM 651 C C . ILE A 1 84 ? -11.672 -27.719 -12.547 1 95.69 84 ILE A C 1
ATOM 653 O O . ILE A 1 84 ? -10.562 -28.188 -12.82 1 95.69 84 ILE A O 1
ATOM 657 N N . THR A 1 85 ? -12.047 -26.469 -12.711 1 95.62 85 THR A N 1
ATOM 658 C CA . THR A 1 85 ? -11.109 -25.547 -13.328 1 95.62 85 THR A CA 1
ATOM 659 C C . THR A 1 85 ? -10.477 -24.641 -12.273 1 95.62 85 THR A C 1
ATOM 661 O O . THR A 1 85 ? -11.172 -24.094 -11.414 1 95.62 85 THR A O 1
ATOM 664 N N . ALA A 1 86 ? -9.164 -24.531 -12.359 1 95.75 86 ALA A N 1
ATOM 665 C CA . ALA A 1 86 ? -8.406 -23.547 -11.586 1 95.75 86 ALA A CA 1
ATOM 666 C C . ALA A 1 86 ? -8.016 -22.359 -12.453 1 95.75 86 ALA A C 1
ATOM 668 O O . ALA A 1 86 ? -7.645 -22.531 -13.625 1 95.75 86 ALA A O 1
ATOM 669 N N . THR A 1 87 ? -8.094 -21.188 -11.844 1 96.12 87 THR A N 1
ATOM 670 C CA . THR A 1 87 ? -7.707 -20 -12.594 1 96.12 87 THR A CA 1
ATOM 671 C C . THR A 1 87 ? -6.668 -19.188 -11.828 1 96.12 87 THR A C 1
ATOM 673 O O . THR A 1 87 ? -6.594 -19.266 -10.602 1 96.12 87 THR A O 1
ATOM 676 N N . TYR A 1 88 ? -5.891 -18.484 -12.555 1 95.38 88 TYR A N 1
ATOM 677 C CA . TYR A 1 88 ? -4.914 -17.562 -11.992 1 95.38 88 TYR A CA 1
ATOM 678 C C . TYR A 1 88 ? -4.488 -16.516 -13.031 1 95.38 88 TYR A C 1
ATOM 680 O O . TYR A 1 88 ? -4.734 -16.703 -14.227 1 95.38 88 TYR A O 1
ATOM 688 N N . ARG A 1 89 ? -3.873 -15.445 -12.523 1 97.06 89 ARG A N 1
ATOM 689 C CA . ARG A 1 89 ? -3.297 -14.453 -13.414 1 97.06 89 ARG A CA 1
ATOM 690 C C . ARG A 1 89 ? -1.784 -14.609 -13.516 1 97.06 89 ARG A C 1
ATOM 692 O O . ARG A 1 89 ? -1.08 -14.562 -12.508 1 97.06 89 ARG A O 1
ATOM 699 N N . TYR A 1 90 ? -1.381 -14.82 -14.773 1 97.88 90 TYR A N 1
ATOM 700 C CA . TYR A 1 90 ? 0.056 -14.891 -15.016 1 97.88 90 TYR A CA 1
ATOM 701 C C . TYR A 1 90 ? 0.646 -13.508 -15.227 1 97.88 90 TYR A C 1
ATOM 703 O O . TYR A 1 90 ? 0.288 -12.812 -16.188 1 97.88 90 TYR A O 1
ATOM 711 N N . ILE A 1 91 ? 1.524 -13.133 -14.25 1 98.38 91 ILE A N 1
ATOM 712 C CA . ILE A 1 91 ? 2.113 -11.797 -14.297 1 98.38 91 ILE A CA 1
ATOM 713 C C . ILE A 1 91 ? 3.045 -11.688 -15.5 1 98.38 91 ILE A C 1
ATOM 715 O O . ILE A 1 91 ? 3.971 -12.484 -15.656 1 98.38 91 ILE A O 1
ATOM 719 N N . LEU A 1 92 ? 2.812 -10.633 -16.375 1 98.69 92 LEU A N 1
ATOM 720 C CA . LEU A 1 92 ? 3.625 -10.406 -17.562 1 98.69 92 LEU A CA 1
ATOM 721 C C . LEU A 1 92 ? 4.691 -9.352 -17.297 1 98.69 92 LEU A C 1
ATOM 723 O O . LEU A 1 92 ? 5.816 -9.461 -17.781 1 98.69 92 LEU A O 1
ATOM 727 N N . THR A 1 93 ? 4.281 -8.281 -16.578 1 98.38 93 THR A N 1
ATOM 728 C CA . THR A 1 93 ? 5.238 -7.23 -16.266 1 98.38 93 THR A CA 1
ATOM 729 C C . THR A 1 93 ? 5.051 -6.746 -14.828 1 98.38 93 THR A C 1
ATOM 731 O O . THR A 1 93 ? 3.949 -6.836 -14.273 1 98.38 93 THR A O 1
ATOM 734 N N . CYS A 1 94 ? 6.168 -6.348 -14.297 1 97 94 CYS A N 1
ATOM 735 C CA . CYS A 1 94 ? 6.184 -5.754 -12.961 1 97 94 CYS A CA 1
ATOM 736 C C . CYS A 1 94 ? 6.637 -4.301 -13.023 1 97 94 CYS A C 1
ATOM 738 O O . CYS A 1 94 ? 7.398 -3.918 -13.914 1 97 94 CYS A O 1
ATOM 740 N N . SER A 1 95 ? 6.086 -3.512 -12.109 1 94.12 95 SER A N 1
ATOM 741 C CA . SER A 1 95 ? 6.543 -2.137 -11.938 1 94.12 95 SER A CA 1
ATOM 742 C C . SER A 1 95 ? 6.27 -1.632 -10.523 1 94.12 95 SER A C 1
ATOM 744 O O . SER A 1 95 ? 5.547 -2.273 -9.758 1 94.12 95 SER A O 1
ATOM 746 N N . CYS A 1 96 ? 7.051 -0.556 -10.188 1 91.88 96 CYS A N 1
ATOM 747 C CA . CYS A 1 96 ? 6.715 0.154 -8.961 1 91.88 96 CYS A CA 1
ATOM 748 C C . CYS A 1 96 ? 5.402 0.912 -9.109 1 91.88 96 CYS A C 1
ATOM 750 O O . CYS A 1 96 ? 5.281 1.79 -9.961 1 91.88 96 CYS A O 1
ATOM 752 N N . GLU A 1 97 ? 4.414 0.427 -8.297 1 91.06 97 GLU A N 1
ATOM 753 C CA . GLU A 1 97 ? 3.076 1.013 -8.297 1 91.06 97 GLU A CA 1
ATOM 754 C C . GLU A 1 97 ? 2.705 1.548 -6.914 1 91.06 97 GLU A C 1
ATOM 756 O O . GLU A 1 97 ? 3.318 1.172 -5.914 1 91.06 97 GLU A O 1
ATOM 761 N N . GLU A 1 98 ? 1.669 2.51 -6.906 1 87.88 98 GLU A N 1
ATOM 762 C CA . GLU A 1 98 ? 1.16 2.979 -5.621 1 87.88 98 GLU A CA 1
ATOM 763 C C . GLU A 1 98 ? 0.582 1.826 -4.801 1 87.88 98 GLU A C 1
ATOM 765 O O . GLU A 1 98 ? -0.148 0.986 -5.332 1 87.88 98 GLU A O 1
ATOM 770 N N . CYS A 1 99 ? 1.041 1.865 -3.547 1 81 99 CYS A N 1
ATOM 771 C CA . CYS A 1 99 ? 0.554 0.815 -2.66 1 81 99 CYS A CA 1
ATOM 772 C C . CYS A 1 99 ? -0.83 1.155 -2.121 1 81 99 CYS A C 1
ATOM 774 O O . CYS A 1 99 ? -1.084 2.295 -1.726 1 81 99 CYS A O 1
ATOM 776 N N . SER A 1 100 ? -1.807 0.63 -2.678 1 65.06 100 SER A N 1
ATOM 777 C CA . SER A 1 100 ? -3.143 0.908 -2.158 1 65.06 100 SER A CA 1
ATOM 778 C C . SER A 1 100 ? -3.43 0.089 -0.905 1 65.06 100 SER A C 1
ATOM 780 O O . SER A 1 100 ? -2.863 -0.989 -0.718 1 65.06 100 SER A O 1
ATOM 782 N N . ASN B 1 1 ? 19.859 12.484 15.047 1 34.59 1 ASN B N 1
ATOM 783 C CA . ASN B 1 1 ? 20.688 11.984 13.953 1 34.59 1 ASN B CA 1
ATOM 784 C C . ASN B 1 1 ? 20.094 10.727 13.328 1 34.59 1 ASN B C 1
ATOM 786 O O . ASN B 1 1 ? 20.5 9.609 13.68 1 34.59 1 ASN B O 1
ATOM 790 N N . GLY B 1 2 ? 18.688 10.68 13.344 1 42.66 2 GLY B N 1
ATOM 791 C CA . GLY B 1 2 ? 18.062 9.445 12.898 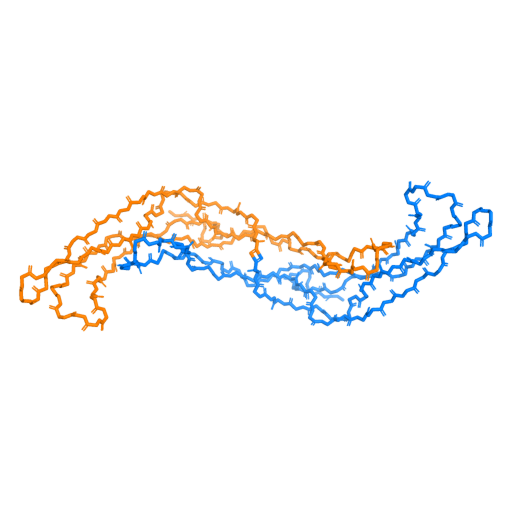1 42.66 2 GLY B CA 1
ATOM 792 C C . GLY B 1 2 ? 18.594 8.938 11.578 1 42.66 2 GLY B C 1
ATOM 793 O O . GLY B 1 2 ? 19.094 9.719 10.766 1 42.66 2 GLY B O 1
ATOM 794 N N . ASP B 1 3 ? 19.25 7.961 11.523 1 48.75 3 ASP B N 1
ATOM 795 C CA . ASP B 1 3 ? 19.75 7.355 10.289 1 48.75 3 ASP B CA 1
ATOM 796 C C . ASP B 1 3 ? 18.766 7.559 9.141 1 48.75 3 ASP B C 1
ATOM 798 O O . ASP B 1 3 ? 17.594 7.191 9.25 1 48.75 3 ASP B O 1
ATOM 802 N N . PRO B 1 4 ? 18.922 8.672 8.273 1 55.06 4 PRO B N 1
ATOM 803 C CA . PRO B 1 4 ? 18.094 9.062 7.125 1 55.06 4 PRO B CA 1
ATOM 804 C C . PRO B 1 4 ? 17.453 7.875 6.422 1 55.06 4 PRO B C 1
ATOM 806 O O . PRO B 1 4 ? 16.578 8.055 5.562 1 55.06 4 PRO B O 1
ATOM 809 N N . GLY B 1 5 ? 17.797 6.656 6.777 1 64 5 GLY B N 1
ATOM 810 C CA . GLY B 1 5 ? 17.344 5.488 6.039 1 64 5 GLY B CA 1
ATOM 811 C C . GLY B 1 5 ? 16.156 4.805 6.68 1 64 5 GLY B C 1
ATOM 812 O O . GLY B 1 5 ? 15.57 3.885 6.098 1 64 5 GLY B O 1
ATOM 813 N N . ARG B 1 6 ? 15.602 5.309 7.82 1 83.25 6 ARG B N 1
ATOM 814 C CA . ARG B 1 6 ? 14.578 4.586 8.57 1 83.25 6 A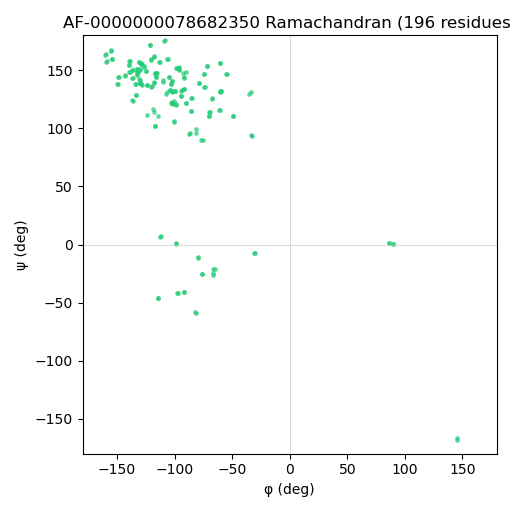RG B CA 1
ATOM 815 C C . ARG B 1 6 ? 13.266 5.367 8.609 1 83.25 6 ARG B C 1
ATOM 817 O O . ARG B 1 6 ? 13.227 6.539 8.234 1 83.25 6 ARG B O 1
ATOM 824 N N . CYS B 1 7 ? 12.094 4.766 8.922 1 92.31 7 CYS B N 1
ATOM 825 C CA . CYS B 1 7 ? 10.773 5.352 9.156 1 92.31 7 CYS B CA 1
ATOM 826 C C . CYS B 1 7 ? 10.812 6.309 10.344 1 92.31 7 CYS B C 1
ATOM 828 O O . CYS B 1 7 ? 11.023 5.887 11.477 1 92.31 7 CYS B O 1
ATOM 830 N N . MET B 1 8 ? 10.562 7.605 10.047 1 95.06 8 MET B N 1
ATOM 831 C CA . MET B 1 8 ? 10.711 8.656 11.047 1 95.06 8 MET B CA 1
ATOM 832 C C . MET B 1 8 ? 9.477 9.555 11.078 1 95.06 8 MET B C 1
ATOM 834 O O . MET B 1 8 ? 8.773 9.688 10.07 1 95.06 8 MET B O 1
ATOM 838 N N . ARG B 1 9 ? 9.406 10.148 12.242 1 96.88 9 ARG B N 1
ATOM 839 C CA . ARG B 1 9 ? 8.391 11.172 12.414 1 96.88 9 ARG B CA 1
ATOM 840 C C . ARG B 1 9 ? 8.984 12.57 12.258 1 96.88 9 ARG B C 1
ATOM 842 O O . ARG B 1 9 ? 10 12.891 12.883 1 96.88 9 ARG B O 1
ATOM 849 N N . HIS B 1 10 ? 8.359 13.461 11.469 1 96.88 10 HIS B N 1
ATOM 850 C CA . HIS B 1 10 ? 8.805 14.828 11.242 1 96.88 10 HIS B CA 1
ATOM 851 C C . HIS B 1 10 ? 7.711 15.828 11.586 1 96.88 10 HIS B C 1
ATOM 853 O O . HIS B 1 10 ? 6.551 15.641 11.211 1 96.88 10 HIS B O 1
ATOM 859 N N . HIS B 1 11 ? 8.133 16.859 12.234 1 97.75 11 HIS B N 1
ATOM 860 C CA . HIS B 1 11 ? 7.188 17.906 12.594 1 97.75 11 HIS B CA 1
ATOM 861 C C . HIS B 1 11 ? 7.211 19.047 11.586 1 97.75 11 HIS B C 1
ATOM 863 O O . HIS B 1 11 ? 8.25 19.328 10.984 1 97.75 11 HIS B O 1
ATOM 869 N N . PHE B 1 12 ? 6.133 19.688 11.43 1 97.81 12 PHE B N 1
ATOM 870 C CA . PHE B 1 12 ? 6.043 20.891 10.594 1 97.81 12 PHE B CA 1
ATOM 871 C C . PHE B 1 12 ? 4.836 21.734 10.984 1 97.81 12 PHE B C 1
ATOM 873 O O . PHE B 1 12 ? 3.938 21.25 11.68 1 97.81 12 PHE B O 1
ATOM 880 N N . VAL B 1 13 ? 4.91 22.953 10.656 1 97.94 13 VAL B N 1
ATOM 881 C CA . VAL B 1 13 ? 3.801 23.859 10.938 1 97.94 13 VAL B CA 1
ATOM 882 C C . VAL B 1 13 ? 3.016 24.125 9.656 1 97.94 13 VAL B C 1
ATOM 884 O O . VAL B 1 13 ? 3.604 24.312 8.586 1 97.94 13 VAL B O 1
ATOM 887 N N . GLU B 1 14 ? 1.652 24.125 9.836 1 96.94 14 GLU B N 1
ATOM 888 C CA . GLU B 1 14 ? 0.777 24.469 8.719 1 96.94 14 GLU B CA 1
ATOM 889 C C . GLU B 1 14 ? -0.242 25.531 9.109 1 96.94 14 GLU B C 1
ATOM 891 O O . GLU B 1 14 ? -0.56 25.688 10.297 1 96.94 14 GLU B O 1
ATOM 896 N N . THR B 1 15 ? -0.716 26.25 8.109 1 97.38 15 THR B N 1
ATOM 897 C CA . THR B 1 15 ? -1.77 27.234 8.32 1 97.38 15 THR B CA 1
ATOM 898 C C . THR B 1 15 ? -3.123 26.672 7.887 1 97.38 15 THR B C 1
ATOM 900 O O . THR B 1 15 ? -3.295 26.266 6.734 1 97.38 15 THR B O 1
ATOM 903 N N . ILE B 1 16 ? -4.039 26.672 8.812 1 97.5 16 ILE B N 1
ATOM 904 C CA . ILE B 1 16 ? -5.395 26.234 8.5 1 97.5 16 ILE B CA 1
ATOM 905 C C . ILE B 1 16 ? -6.238 27.422 8.039 1 97.5 16 ILE B C 1
ATOM 907 O O . ILE B 1 16 ? -6.387 28.406 8.773 1 97.5 16 ILE B O 1
ATOM 911 N N . THR B 1 17 ? -6.766 27.328 6.867 1 96.69 17 THR B N 1
ATOM 912 C CA . THR B 1 17 ? -7.699 28.297 6.301 1 96.69 17 THR B CA 1
ATOM 913 C C . THR B 1 17 ? -8.93 27.594 5.73 1 96.69 17 THR B C 1
ATOM 915 O O . THR B 1 17 ? -8.812 26.531 5.121 1 96.69 17 THR B O 1
ATOM 918 N N . HIS B 1 18 ? -10.047 28.219 5.91 1 95.56 18 HIS B N 1
ATOM 919 C CA . HIS B 1 18 ? -11.227 27.609 5.316 1 95.56 18 HIS B CA 1
ATOM 920 C C . HIS B 1 18 ? -11.305 27.891 3.818 1 95.56 18 HIS B C 1
ATOM 922 O O . HIS B 1 18 ? -11.07 29.031 3.385 1 95.56 18 HIS B O 1
ATOM 928 N N . PRO B 1 19 ? -11.68 26.906 3.059 1 94.44 19 PRO B N 1
ATOM 929 C CA . PRO B 1 19 ? -11.602 27.062 1.604 1 94.44 19 PRO B CA 1
ATOM 930 C C . PRO B 1 19 ? -12.719 27.938 1.049 1 94.44 19 PRO B C 1
ATOM 932 O O . PRO B 1 19 ? -12.578 28.531 -0.026 1 94.44 19 PRO B O 1
ATOM 935 N N . ILE B 1 20 ? -13.727 28 1.679 1 94.69 20 ILE B N 1
ATOM 936 C CA . ILE B 1 20 ? -14.898 28.656 1.111 1 94.69 20 ILE B CA 1
ATOM 937 C C . ILE B 1 20 ? -15.234 29.906 1.924 1 94.69 20 ILE B C 1
ATOM 939 O O . ILE B 1 20 ? -15.367 31 1.367 1 94.69 20 ILE B O 1
ATOM 943 N N . TYR B 1 21 ? -15.234 29.797 3.279 1 95.38 21 TYR B N 1
ATOM 944 C CA . TYR B 1 21 ? -15.688 30.875 4.156 1 95.38 21 TYR B CA 1
ATOM 945 C C . TYR B 1 21 ? -14.523 31.766 4.562 1 95.38 21 TYR B C 1
ATOM 947 O O . TYR B 1 21 ? -13.398 31.297 4.719 1 95.3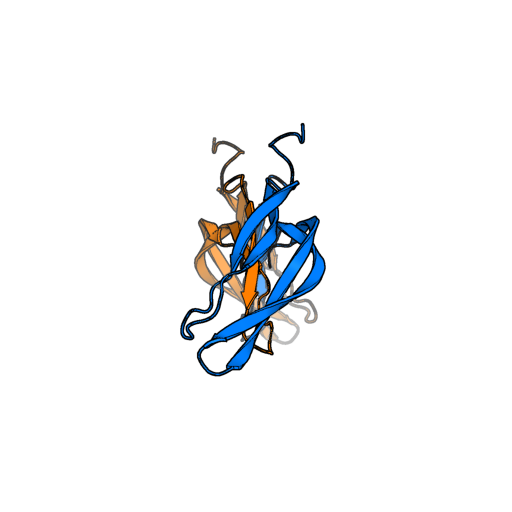8 21 TYR B O 1
ATOM 955 N N . LYS B 1 22 ? -14.875 33.062 4.664 1 96.69 22 LYS B N 1
ATOM 956 C CA . LYS B 1 22 ? -13.875 34 5.148 1 96.69 22 LYS B CA 1
ATOM 957 C C . LYS B 1 22 ? -13.703 33.906 6.66 1 96.69 22 LYS B C 1
ATOM 959 O O . LYS B 1 22 ? -14.359 34.625 7.418 1 96.69 22 LYS B O 1
ATOM 964 N N . CYS B 1 23 ? -12.82 33.062 7.086 1 97.69 23 CYS B N 1
ATOM 965 C CA . CYS B 1 23 ? -12.477 32.844 8.492 1 97.69 23 CYS B CA 1
ATOM 966 C C . CYS B 1 23 ? -11.062 33.312 8.781 1 97.69 23 CYS B C 1
ATOM 968 O O . CYS B 1 23 ? -10.266 33.531 7.855 1 97.69 23 CYS B O 1
ATOM 970 N N . ASN B 1 24 ? -10.805 33.625 10.109 1 97.75 24 ASN B N 1
ATOM 971 C CA . ASN B 1 24 ? -9.414 33.844 10.484 1 97.75 24 ASN B CA 1
ATOM 972 C C . ASN B 1 24 ? -8.578 32.594 10.234 1 97.75 24 ASN B C 1
ATOM 974 O O . ASN B 1 24 ? -9.117 31.484 10.141 1 97.75 24 ASN B O 1
ATOM 978 N N . PHE B 1 25 ? -7.293 32.812 10.062 1 97.31 25 PHE B N 1
ATOM 979 C CA . PHE B 1 25 ? -6.379 31.688 9.898 1 97.31 25 PHE B CA 1
ATOM 980 C C . PHE B 1 25 ? -5.719 31.328 11.227 1 97.31 25 PHE B C 1
ATOM 982 O O . PHE B 1 25 ? -5.547 32.188 12.094 1 97.31 25 PHE B O 1
ATOM 989 N N . LYS B 1 26 ? -5.355 30.062 11.344 1 97.44 26 LYS B N 1
ATOM 990 C CA . LYS B 1 26 ? -4.617 29.578 12.516 1 97.44 26 LYS B CA 1
ATOM 991 C C . LYS B 1 26 ? -3.453 28.688 12.102 1 97.44 26 LYS B C 1
ATOM 993 O O . LYS B 1 26 ? -3.592 27.859 11.195 1 97.44 26 LYS B O 1
ATOM 998 N N . MET B 1 27 ? -2.277 28.875 12.781 1 97.62 27 MET B N 1
ATOM 999 C CA . MET B 1 27 ? -1.124 28 12.57 1 97.62 27 MET B CA 1
ATOM 1000 C C . MET B 1 27 ? -1.129 26.844 13.562 1 97.62 27 MET B C 1
ATOM 1002 O O . MET B 1 27 ? -1.311 27.047 14.766 1 97.62 27 MET B O 1
ATOM 1006 N N . VAL B 1 28 ? -0.89 25.688 12.961 1 97.69 28 VAL B N 1
ATOM 1007 C CA . VAL B 1 28 ? -0.922 24.516 13.836 1 97.69 28 VAL B CA 1
ATOM 1008 C C . VAL B 1 28 ? 0.308 23.641 13.578 1 97.69 28 VAL B C 1
ATOM 1010 O O . VAL B 1 28 ? 0.858 23.641 12.477 1 97.69 28 VAL B O 1
ATOM 1013 N N . LEU B 1 29 ? 0.687 22.953 14.664 1 97.62 29 LEU B N 1
ATOM 1014 C CA . LEU B 1 29 ? 1.753 21.969 14.555 1 97.62 29 LEU B CA 1
ATOM 1015 C C . LEU B 1 29 ? 1.2 20.625 14.102 1 97.62 29 LEU B C 1
ATOM 1017 O O . LEU B 1 29 ? 0.245 20.109 14.688 1 97.62 29 LEU B O 1
ATOM 1021 N N . LEU B 1 30 ? 1.854 20.141 12.992 1 98.12 30 LEU B N 1
ATOM 1022 C CA . LEU B 1 30 ? 1.513 18.812 12.484 1 98.12 30 LEU B CA 1
ATOM 1023 C C . LEU B 1 30 ? 2.738 17.906 12.461 1 98.12 30 LEU B C 1
ATOM 1025 O O . LEU B 1 30 ? 3.842 18.344 12.797 1 98.12 30 LEU B O 1
ATOM 1029 N N . ALA B 1 31 ? 2.432 16.594 12.164 1 98.12 31 ALA B N 1
ATOM 1030 C CA . ALA B 1 31 ? 3.531 15.648 11.969 1 98.12 31 ALA B CA 1
ATOM 1031 C C . ALA B 1 31 ? 3.277 14.75 10.766 1 98.12 31 ALA B C 1
ATOM 1033 O O . ALA B 1 31 ? 2.127 14.477 10.422 1 98.12 31 ALA B O 1
ATOM 1034 N N . CYS B 1 32 ? 4.379 14.367 10.203 1 97.69 32 CYS B N 1
ATOM 1035 C CA . CYS B 1 32 ? 4.305 13.398 9.109 1 97.69 32 CYS B CA 1
ATOM 1036 C C . CYS B 1 32 ? 5.258 12.234 9.352 1 97.69 32 CYS B C 1
ATOM 1038 O O . CYS B 1 32 ? 6.172 12.328 10.172 1 97.69 32 CYS B O 1
ATOM 1040 N N . CYS B 1 33 ? 4.867 11.172 8.727 1 96.19 33 CYS B N 1
ATOM 1041 C CA . CYS B 1 33 ? 5.75 10.016 8.727 1 96.19 33 CYS B CA 1
ATOM 1042 C C . CYS B 1 33 ? 6.492 9.891 7.398 1 96.19 33 CYS B C 1
ATOM 1044 O O . CYS B 1 33 ? 5.879 9.969 6.332 1 96.19 33 CYS B O 1
ATOM 1046 N N . GLU B 1 34 ? 7.824 9.688 7.621 1 93.25 34 GLU B N 1
ATOM 1047 C CA . GLU B 1 34 ? 8.609 9.57 6.398 1 93.25 34 GLU B CA 1
ATOM 1048 C C . GLU B 1 34 ? 9.812 8.648 6.594 1 93.25 34 GLU B C 1
ATOM 1050 O O . GLU B 1 34 ? 10.445 8.672 7.648 1 93.25 34 GLU B O 1
ATOM 1055 N N . GLY B 1 35 ? 10.039 7.961 5.496 1 90.19 35 GLY B N 1
ATOM 1056 C CA . GLY B 1 35 ? 11.242 7.152 5.523 1 90.19 35 GLY B CA 1
ATOM 1057 C C . GLY B 1 35 ? 11.109 5.844 4.766 1 90.19 35 GLY B C 1
ATOM 1058 O O . GLY B 1 35 ? 10.219 5.699 3.928 1 90.19 35 GLY B O 1
ATOM 1059 N N . HIS B 1 36 ? 12.07 5.012 4.977 1 84.44 36 HIS B N 1
ATOM 1060 C CA . HIS B 1 36 ? 12.172 3.754 4.242 1 84.44 36 HIS B CA 1
ATOM 1061 C C . HIS B 1 36 ? 11.797 2.568 5.129 1 84.44 36 HIS B C 1
ATOM 1063 O O . HIS B 1 36 ? 12.102 2.559 6.324 1 84.44 36 HIS B O 1
ATOM 1069 N N . CYS B 1 37 ? 10.977 1.827 4.555 1 85.38 37 CYS B N 1
ATOM 1070 C CA . CYS B 1 37 ? 10.664 0.554 5.191 1 85.38 37 CYS B CA 1
ATOM 1071 C C . CYS B 1 37 ? 11.258 -0.61 4.406 1 85.38 37 CYS B C 1
ATOM 1073 O O . CYS B 1 37 ? 11.828 -0.413 3.334 1 85.38 37 CYS B O 1
ATOM 1075 N N . SER B 1 38 ? 11.148 -1.945 4.926 1 71.62 38 SER B N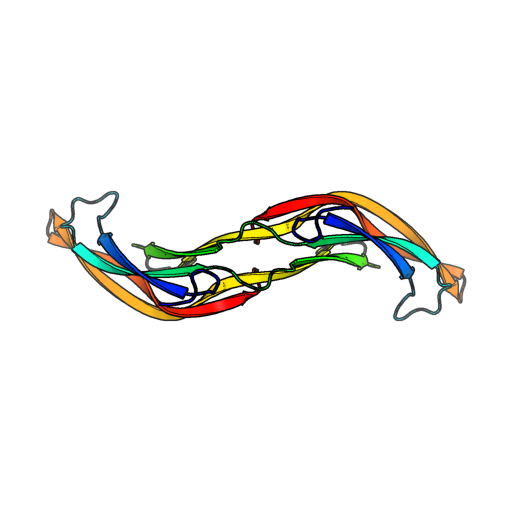 1
ATOM 1076 C CA . SER B 1 38 ? 11.781 -3.129 4.352 1 71.62 38 SER B CA 1
ATOM 1077 C C . SER B 1 38 ? 11.828 -3.047 2.828 1 71.62 38 SER B C 1
ATOM 1079 O O . SER B 1 38 ? 10.859 -2.609 2.195 1 71.62 38 SER B O 1
ATOM 1081 N N . ARG B 1 39 ? 13.031 -3.295 2.375 1 63.78 39 ARG B N 1
ATOM 1082 C CA . ARG B 1 39 ? 13.508 -3.158 1.003 1 63.78 39 ARG B CA 1
ATOM 1083 C C . ARG B 1 39 ? 12.836 -4.172 0.085 1 63.78 39 ARG B C 1
ATOM 1085 O O . ARG B 1 39 ? 12.672 -3.924 -1.11 1 63.78 39 ARG B O 1
ATOM 1092 N N . SER B 1 40 ? 12.32 -5.215 0.649 1 77.06 40 SER B N 1
ATOM 1093 C CA . SER B 1 40 ? 11.867 -6.125 -0.395 1 77.06 40 SER B CA 1
ATOM 1094 C C . SER B 1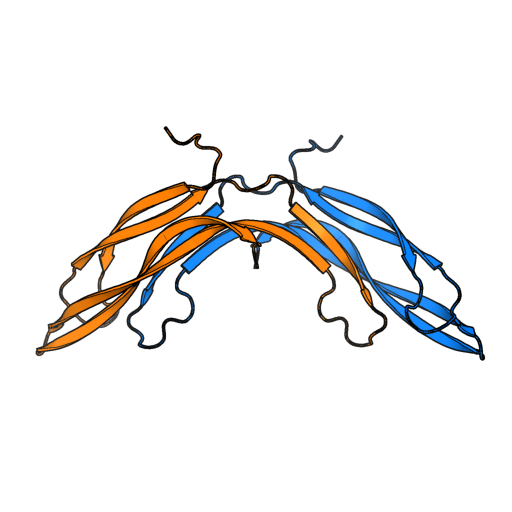 40 ? 10.344 -6.27 -0.375 1 77.06 40 SER B C 1
ATOM 1096 O O . SER B 1 40 ? 9.758 -6.527 0.677 1 77.06 40 SER B O 1
ATOM 1098 N N . THR B 1 41 ? 9.703 -5.781 -1.32 1 88.06 41 THR B N 1
ATOM 1099 C CA . THR B 1 41 ? 8.289 -6 -1.586 1 88.06 41 THR B CA 1
ATOM 1100 C C . THR B 1 41 ? 8.086 -7.164 -2.551 1 88.06 41 THR B C 1
ATOM 1102 O O . THR B 1 41 ? 8.984 -7.488 -3.33 1 88.06 41 THR B O 1
ATOM 1105 N N . ARG B 1 42 ? 6.871 -7.863 -2.277 1 92.06 42 ARG B N 1
ATOM 1106 C CA . ARG B 1 42 ? 6.609 -9.023 -3.125 1 92.06 42 ARG B CA 1
ATOM 1107 C C . ARG B 1 42 ? 5.121 -9.141 -3.443 1 92.06 42 ARG B C 1
ATOM 1109 O O . ARG B 1 42 ? 4.277 -8.828 -2.604 1 92.06 42 ARG B O 1
ATOM 1116 N N . SER B 1 43 ? 4.922 -9.586 -4.602 1 95 43 SER B N 1
ATOM 1117 C CA . SER B 1 43 ? 3.566 -9.875 -5.059 1 95 43 SER B CA 1
ATOM 1118 C C . SER B 1 43 ? 3.508 -11.211 -5.801 1 95 43 SER B C 1
ATOM 1120 O O . SER B 1 43 ? 4.227 -11.414 -6.777 1 95 43 SER B O 1
ATOM 1122 N N . ASP B 1 44 ? 2.637 -12.047 -5.281 1 96.5 44 ASP B N 1
ATOM 1123 C CA . ASP B 1 44 ? 2.467 -13.383 -5.855 1 96.5 44 ASP B CA 1
ATOM 1124 C C . ASP B 1 44 ? 1.056 -13.562 -6.406 1 96.5 44 ASP B C 1
ATOM 1126 O O . ASP B 1 44 ? 0.091 -13.039 -5.844 1 96.5 44 ASP B O 1
ATOM 1130 N N . PRO B 1 45 ? 0.928 -14.352 -7.496 1 96.94 45 PRO B N 1
ATOM 1131 C CA . PRO B 1 45 ? -0.423 -14.711 -7.938 1 96.94 45 PRO B CA 1
ATOM 1132 C C . PRO B 1 45 ? -1.104 -15.703 -7 1 96.94 45 PRO B C 1
ATOM 1134 O O . PRO B 1 45 ? -0.427 -16.484 -6.316 1 96.94 45 PRO B O 1
ATOM 1137 N N . LEU B 1 46 ? -2.396 -15.617 -7.027 1 95.88 46 LEU B N 1
ATOM 1138 C CA . LEU B 1 46 ? -3.209 -16.594 -6.305 1 95.88 46 LEU B CA 1
ATOM 1139 C C . LEU B 1 46 ? -3.949 -17.516 -7.27 1 95.88 46 LEU B C 1
ATOM 1141 O O . LEU B 1 46 ? -4.426 -17.062 -8.312 1 95.88 46 LEU B O 1
ATOM 1145 N N . ILE B 1 47 ? -4.016 -18.734 -6.891 1 95.31 47 ILE B N 1
ATOM 1146 C CA . ILE B 1 47 ? -4.789 -19.703 -7.66 1 95.31 47 ILE B CA 1
ATOM 1147 C C . ILE B 1 47 ? -6.195 -19.812 -7.082 1 95.31 47 ILE B C 1
ATOM 1149 O O . ILE B 1 47 ? -6.367 -19.922 -5.867 1 95.31 47 ILE B O 1
ATOM 1153 N N . SER B 1 48 ? -7.168 -19.75 -8.031 1 95.81 48 SER B N 1
ATOM 1154 C CA . SER B 1 48 ? -8.547 -19.812 -7.57 1 95.81 48 SER B CA 1
ATOM 1155 C C . SER B 1 48 ? -9.312 -20.938 -8.266 1 95.81 48 SER B C 1
ATOM 1157 O O . SER B 1 48 ? -9.055 -21.234 -9.438 1 95.81 48 SER B O 1
ATOM 1159 N N . PHE B 1 49 ? -10.305 -21.469 -7.457 1 94.38 49 PHE B N 1
ATOM 1160 C CA . PHE B 1 49 ? -11.195 -22.469 -8.031 1 94.38 49 PHE B CA 1
ATOM 1161 C C . PHE B 1 49 ? -12.617 -21.922 -8.156 1 94.38 49 PHE B C 1
ATOM 1163 O O . PHE B 1 49 ? -13.523 -22.641 -8.586 1 94.38 49 PHE B O 1
ATOM 1170 N N . SER B 1 50 ? -12.633 -20.594 -7.836 1 89.06 50 SER B N 1
ATOM 1171 C CA . SER B 1 50 ? -13.938 -19.938 -7.918 1 89.06 50 SER B CA 1
ATOM 1172 C C . SER B 1 50 ? -14.102 -19.203 -9.242 1 89.06 50 SER B C 1
ATOM 1174 O O . SER B 1 50 ? -13.109 -18.844 -9.883 1 89.06 50 SER B O 1
ATOM 1176 N N . SER B 1 51 ? -15.391 -19.109 -9.633 1 80.19 51 SER B N 1
ATOM 1177 C CA . SER B 1 51 ? -15.672 -18.375 -10.859 1 80.19 51 SER B CA 1
ATOM 1178 C C . SER B 1 51 ? -15.367 -16.891 -10.695 1 80.19 51 SER B C 1
ATOM 1180 O O . SER B 1 51 ? -15.148 -16.188 -11.68 1 80.19 51 SER B O 1
ATOM 1182 N N . VAL B 1 52 ? -15.43 -16.516 -9.445 1 81.5 52 VAL B N 1
ATOM 1183 C CA . VAL B 1 52 ? -15.148 -15.102 -9.195 1 81.5 52 VAL B CA 1
ATOM 1184 C C . VAL B 1 52 ? -13.719 -14.93 -8.688 1 81.5 52 VAL B C 1
ATOM 1186 O O . VAL B 1 52 ? -13.336 -15.539 -7.684 1 81.5 52 VAL B O 1
ATOM 1189 N N . LEU B 1 53 ? -12.867 -14.414 -9.562 1 81.94 53 LEU B N 1
ATOM 1190 C CA . LEU B 1 53 ? -11.508 -14.125 -9.133 1 81.94 53 LEU B CA 1
ATOM 1191 C C . LEU B 1 53 ? -11.414 -12.727 -8.531 1 81.94 53 LEU B C 1
ATOM 1193 O O . LEU B 1 53 ? -11.344 -11.734 -9.266 1 81.94 53 LEU B O 1
ATOM 1197 N N . LYS B 1 54 ? -11.516 -12.656 -7.18 1 81.69 54 LYS B N 1
ATOM 1198 C CA . LYS B 1 54 ? -11.594 -11.367 -6.504 1 81.69 54 LYS B CA 1
ATOM 1199 C C . LYS B 1 54 ? -10.211 -10.742 -6.332 1 81.69 54 LYS B C 1
ATOM 1201 O O . LYS B 1 54 ? -9.984 -9.602 -6.734 1 81.69 54 LYS B O 1
ATOM 1206 N N . GLN B 1 55 ? -9.305 -11.367 -5.684 1 89.38 55 GLN B N 1
ATOM 1207 C CA . GLN B 1 55 ? -7.938 -10.906 -5.449 1 89.38 55 GLN B CA 1
ATOM 1208 C C . GLN B 1 55 ? -6.922 -11.844 -6.094 1 89.38 55 GLN B C 1
ATOM 1210 O O . GLN B 1 55 ? -6.559 -12.867 -5.508 1 89.38 55 GLN B O 1
ATOM 1215 N N . PRO B 1 56 ? -6.469 -11.328 -7.23 1 94.69 56 PRO B N 1
ATOM 1216 C CA . PRO B 1 56 ? -5.629 -12.25 -8 1 94.69 56 PRO B CA 1
ATOM 1217 C C . PRO B 1 56 ? -4.199 -12.328 -7.477 1 94.69 56 PRO B C 1
ATOM 1219 O O . PRO B 1 56 ? -3.451 -13.234 -7.844 1 94.69 56 PRO B O 1
ATOM 1222 N N . PHE B 1 57 ? -3.898 -11.359 -6.555 1 95.81 57 PHE B N 1
ATOM 1223 C CA . PHE B 1 57 ? -2.523 -11.328 -6.07 1 95.81 57 PHE B CA 1
ATOM 1224 C C . PHE B 1 57 ? -2.486 -11.125 -4.559 1 95.81 57 PHE B C 1
ATOM 1226 O O . PHE B 1 57 ? -3.346 -10.445 -3.996 1 95.81 57 PHE B O 1
ATOM 1233 N N . LYS B 1 58 ? -1.495 -11.82 -3.908 1 93.56 58 LYS B N 1
ATOM 1234 C CA . LYS B 1 58 ? -1.094 -11.523 -2.535 1 93.56 58 LYS B CA 1
ATOM 1235 C C . LYS B 1 58 ? 0.162 -10.656 -2.506 1 93.56 58 LYS B C 1
ATOM 1237 O O . LYS B 1 58 ? 1.188 -11.016 -3.082 1 93.56 58 LYS B O 1
ATOM 1242 N N . SER B 1 59 ? -0.001 -9.516 -1.921 1 92.25 59 SER B N 1
ATOM 1243 C CA . SER B 1 59 ? 1.126 -8.594 -1.888 1 92.25 59 SER B CA 1
ATOM 1244 C C . SER B 1 59 ? 1.565 -8.305 -0.456 1 92.25 59 SER B C 1
ATOM 1246 O O . SER B 1 59 ? 0.733 -8.227 0.45 1 92.25 59 SER B O 1
ATOM 1248 N N . THR B 1 60 ? 2.91 -8.25 -0.297 1 91.19 60 THR B N 1
ATOM 1249 C CA . THR B 1 60 ? 3.518 -7.816 0.955 1 91.19 60 THR B CA 1
ATOM 1250 C C . THR B 1 60 ? 4.375 -6.574 0.735 1 91.19 60 THR B C 1
ATOM 1252 O O . THR B 1 60 ? 5.355 -6.609 -0.012 1 91.19 60 THR B O 1
ATOM 1255 N N . CYS B 1 61 ? 3.936 -5.625 1.35 1 90.12 61 CYS B N 1
ATOM 1256 C CA . CYS B 1 61 ? 4.613 -4.34 1.247 1 90.12 61 CYS B CA 1
ATOM 1257 C C . CYS B 1 61 ? 4.441 -3.527 2.523 1 90.12 61 CYS B C 1
ATOM 1259 O O . CYS B 1 61 ? 3.365 -3.531 3.125 1 90.12 61 CYS B O 1
ATOM 1261 N N . SER B 1 62 ? 5.527 -2.891 2.936 1 90.69 62 SER B N 1
ATOM 1262 C CA . SER B 1 62 ? 5.465 -2.023 4.109 1 90.69 62 SER B CA 1
ATOM 1263 C C . SER B 1 62 ? 5.75 -0.572 3.738 1 90.69 62 SER B C 1
ATOM 1265 O O . SER B 1 62 ? 6.625 -0.296 2.914 1 90.69 62 SER B O 1
ATOM 1267 N N . CYS B 1 63 ? 5.066 0.285 4.414 1 91.06 63 CYS B N 1
ATOM 1268 C CA . CYS B 1 63 ? 5.219 1.724 4.227 1 91.06 63 CYS B CA 1
ATOM 1269 C C . CYS B 1 63 ? 5.355 2.438 5.566 1 91.06 63 CYS B C 1
ATOM 1271 O O . CYS B 1 63 ? 4.828 1.971 6.578 1 91.06 63 CYS B O 1
ATOM 1273 N N . CYS B 1 64 ? 6.094 3.496 5.523 1 92.69 64 CYS B N 1
ATOM 1274 C CA . CYS B 1 64 ? 6.184 4.324 6.723 1 92.69 64 CYS B CA 1
ATOM 1275 C C . CYS B 1 64 ? 4.867 5.047 6.98 1 92.69 64 CYS B C 1
ATOM 1277 O O . CYS B 1 64 ? 4.48 5.934 6.219 1 92.69 64 CYS B O 1
ATOM 1279 N N . ARG B 1 65 ? 4.191 4.641 8.039 1 94.25 65 ARG B N 1
ATOM 1280 C CA . ARG B 1 65 ? 2.842 5.133 8.305 1 94.25 65 ARG B CA 1
ATOM 1281 C C . ARG B 1 65 ? 2.641 5.422 9.789 1 94.25 65 ARG B C 1
ATOM 1283 O O . ARG B 1 65 ? 3.396 4.934 10.625 1 94.25 65 ARG B O 1
ATOM 1290 N N . PRO B 1 66 ? 1.63 6.289 10.055 1 96.44 66 PRO B N 1
ATOM 1291 C CA . PRO B 1 66 ? 1.326 6.52 11.469 1 96.44 66 PRO B CA 1
ATOM 1292 C C . PRO B 1 66 ? 0.929 5.242 12.203 1 96.44 66 PRO B C 1
ATOM 1294 O O . PRO B 1 66 ? 0.115 4.465 11.695 1 96.44 66 PRO B O 1
ATOM 1297 N N . HIS B 1 67 ? 1.548 5.016 13.391 1 97.25 67 HIS B N 1
ATOM 1298 C CA . HIS B 1 67 ? 1.165 3.92 14.281 1 97.25 67 HIS B CA 1
ATOM 1299 C C . HIS B 1 67 ? 0.113 4.371 15.289 1 97.25 67 HIS B C 1
ATOM 1301 O O . HIS B 1 67 ? -0.859 3.654 15.539 1 97.25 67 HIS B O 1
ATOM 1307 N N . THR B 1 68 ? 0.315 5.539 15.781 1 98.06 68 THR B N 1
ATOM 1308 C CA . THR B 1 68 ? -0.656 6.148 16.688 1 98.06 68 THR B CA 1
ATOM 1309 C C . THR B 1 68 ? -0.819 7.637 16.375 1 98.06 68 THR B C 1
ATOM 1311 O O . THR B 1 68 ? 0.097 8.273 15.852 1 98.06 68 THR B O 1
ATOM 1314 N N . SER B 1 69 ? -2 8.07 16.75 1 98.25 69 SER B N 1
ATOM 1315 C CA . SER B 1 69 ? -2.305 9.484 16.562 1 98.25 69 SER B CA 1
ATOM 1316 C C . SER B 1 69 ? -3.381 9.953 17.531 1 98.25 69 SER B C 1
ATOM 1318 O O . SER B 1 69 ? -4.016 9.133 18.203 1 98.25 69 SER B O 1
ATOM 1320 N N . LYS B 1 70 ? -3.539 11.258 17.625 1 97.31 70 LYS B N 1
ATOM 1321 C CA . LYS B 1 70 ? -4.574 11.852 18.469 1 97.31 70 LYS B CA 1
ATOM 1322 C C . LYS B 1 70 ? -5.379 12.891 17.688 1 97.31 70 LYS B C 1
ATOM 1324 O O . LYS B 1 70 ? -4.809 13.688 16.938 1 97.31 70 LYS B O 1
ATOM 1329 N N . LEU B 1 71 ? -6.688 12.82 17.969 1 96.19 71 LEU B N 1
ATOM 1330 C CA . LEU B 1 71 ? -7.566 13.773 17.297 1 96.19 71 LEU B CA 1
ATOM 1331 C C . LEU B 1 71 ? -7.414 15.164 17.906 1 96.19 71 LEU B C 1
ATOM 1333 O O . LEU B 1 71 ? -7.383 15.312 19.125 1 96.19 71 LEU B O 1
ATOM 1337 N N . LYS B 1 72 ? -7.324 16.141 17.062 1 95.62 72 LYS B N 1
ATOM 1338 C CA . LYS B 1 72 ? -7.242 17.547 17.453 1 95.62 72 LYS B CA 1
ATOM 1339 C C . LYS B 1 72 ? -8.25 18.391 16.688 1 95.62 72 LYS B C 1
ATOM 1341 O O . LYS B 1 72 ? -8.664 18.031 15.586 1 95.62 72 LYS B O 1
ATOM 1346 N N . ALA B 1 73 ? -8.648 19.453 17.391 1 95.25 73 ALA B N 1
ATOM 1347 C CA . ALA B 1 73 ? -9.609 20.375 16.781 1 95.25 73 ALA B CA 1
ATOM 1348 C C . ALA B 1 73 ? -9.18 21.828 16.953 1 95.25 73 ALA B C 1
ATOM 1350 O O . ALA B 1 73 ? -8.578 22.188 17.969 1 95.25 73 ALA B O 1
ATOM 1351 N N . VAL B 1 74 ? -9.508 22.609 15.945 1 96.19 74 VAL B N 1
ATOM 1352 C CA . VAL B 1 74 ? -9.227 24.047 15.961 1 96.19 74 VAL B CA 1
ATOM 1353 C C . VAL B 1 74 ? -10.461 24.828 15.508 1 96.19 74 VAL B C 1
ATOM 1355 O O . VAL B 1 74 ? -11.023 24.547 14.453 1 96.19 74 VAL B O 1
ATOM 1358 N N . ARG B 1 75 ? -10.789 25.75 16.297 1 96.62 75 ARG B N 1
ATOM 1359 C CA . ARG B 1 75 ? -11.945 26.578 15.961 1 96.62 75 ARG B CA 1
ATOM 1360 C C . ARG B 1 75 ? -11.523 27.844 15.227 1 96.62 75 ARG B C 1
ATOM 1362 O O . ARG B 1 75 ? -10.633 28.562 15.688 1 96.62 75 ARG B O 1
ATOM 1369 N N . LEU B 1 76 ? -12.117 28.031 14.164 1 97.12 76 LEU B N 1
ATOM 1370 C CA . LEU B 1 76 ? -11.914 29.25 13.383 1 97.12 76 LEU B CA 1
ATOM 1371 C C . LEU B 1 76 ? -13.102 30.188 13.531 1 97.12 76 LEU B C 1
ATOM 1373 O O . LEU B 1 76 ? -14.242 29.75 13.68 1 97.12 76 LEU B O 1
ATOM 1377 N N . HIS B 1 77 ? -12.844 31.5 13.547 1 97.81 77 HIS B N 1
ATOM 1378 C CA . HIS B 1 77 ? -13.883 32.531 13.578 1 97.81 77 HIS B CA 1
ATOM 1379 C C . HIS B 1 77 ? -14.086 33.156 12.211 1 97.81 77 HIS B C 1
ATOM 1381 O O . HIS B 1 77 ? -13.141 33.688 11.625 1 97.81 77 HIS B O 1
ATOM 1387 N N . CYS B 1 78 ? -15.32 33.031 11.766 1 97.19 78 CYS B N 1
ATOM 1388 C CA . CYS B 1 78 ? -15.625 33.531 10.43 1 97.19 78 CYS B CA 1
ATOM 1389 C C . CYS B 1 78 ? -16.422 34.844 10.5 1 97.19 78 CYS B C 1
ATOM 1391 O O . CYS B 1 78 ? -16.891 35.219 11.57 1 97.19 78 CYS B O 1
ATOM 1393 N N . THR B 1 79 ? -16.312 35.469 9.367 1 96.5 79 THR B N 1
ATOM 1394 C CA . THR B 1 79 ? -17.141 36.656 9.25 1 96.5 79 THR B CA 1
ATOM 1395 C C . THR B 1 79 ? -18.609 36.344 9.523 1 96.5 79 THR B C 1
ATOM 1397 O O . THR B 1 79 ? -19.078 35.25 9.18 1 96.5 79 THR B O 1
ATOM 1400 N N . GLY B 1 80 ? -19.359 37.312 10.125 1 94.31 80 GLY B N 1
ATOM 1401 C CA . GLY B 1 80 ? -20.766 37.094 10.422 1 94.31 80 GLY B CA 1
ATOM 1402 C C . GLY B 1 80 ? -21 36.406 11.75 1 94.31 80 GLY B C 1
ATOM 1403 O O . GLY B 1 80 ? -22.156 36.125 12.117 1 94.31 80 GLY B O 1
ATOM 1404 N N . GLY B 1 81 ? -19.969 36.156 12.391 1 93.25 81 GLY B N 1
ATOM 1405 C CA . GLY B 1 81 ? -20.109 35.562 13.719 1 93.25 81 GLY B CA 1
ATOM 1406 C C . GLY B 1 81 ? -20.141 34.062 13.711 1 93.25 81 GLY B C 1
ATOM 1407 O O . GLY B 1 81 ? -20.25 33.406 14.766 1 93.25 81 GLY B O 1
ATOM 1408 N N . ARG B 1 82 ? -20.031 33.469 12.492 1 94.62 82 ARG B N 1
ATOM 1409 C CA . ARG B 1 82 ? -20.047 32.031 12.383 1 94.62 82 ARG B CA 1
ATOM 1410 C C . ARG B 1 82 ? -18.719 31.422 12.859 1 94.62 82 ARG B C 1
ATOM 1412 O O . ARG B 1 82 ? -17.656 32.031 12.688 1 94.62 82 ARG B O 1
ATOM 1419 N N . ARG B 1 83 ? -18.859 30.234 13.438 1 96.19 83 ARG B N 1
ATOM 1420 C CA . ARG B 1 83 ? -17.672 29.484 13.844 1 96.19 83 ARG B CA 1
ATOM 1421 C C . ARG B 1 83 ? -17.594 28.141 13.133 1 96.19 83 ARG B C 1
ATOM 1423 O O . ARG B 1 83 ? -18.609 27.453 13 1 96.19 83 ARG B O 1
ATOM 1430 N N . ILE B 1 84 ? -16.406 27.844 12.688 1 95.62 84 ILE B N 1
ATOM 1431 C CA . ILE B 1 84 ? -16.203 26.562 12 1 95.62 84 ILE B CA 1
ATOM 1432 C C . ILE B 1 84 ? -15.016 25.828 12.609 1 95.62 84 ILE B C 1
ATOM 1434 O O . ILE B 1 84 ? -13.977 26.438 12.883 1 95.62 84 ILE B O 1
ATOM 1438 N N . THR B 1 85 ? -15.242 24.547 12.766 1 95.5 85 THR B N 1
ATOM 1439 C CA . THR B 1 85 ? -14.188 23.75 13.391 1 95.5 85 THR B CA 1
ATOM 1440 C C . THR B 1 85 ? -13.445 22.922 12.336 1 95.5 85 THR B C 1
ATOM 1442 O O . THR B 1 85 ? -14.07 22.297 11.477 1 95.5 85 THR B O 1
ATOM 1445 N N . ALA B 1 86 ? -12.133 22.984 12.43 1 95.62 86 ALA B N 1
ATOM 1446 C CA . ALA B 1 86 ? -11.258 22.094 11.664 1 95.62 86 ALA B CA 1
ATOM 1447 C C . ALA B 1 86 ? -10.727 20.969 12.539 1 95.62 86 ALA B C 1
ATOM 1449 O O . ALA B 1 86 ? -10.375 21.172 13.695 1 95.62 86 ALA B O 1
ATOM 1450 N N . THR B 1 87 ? -10.672 19.797 11.922 1 96 87 THR B N 1
ATOM 1451 C CA . THR B 1 87 ? -10.141 18.672 12.68 1 96 87 THR B CA 1
ATOM 1452 C C . THR B 1 87 ? -9.008 17.984 11.914 1 96 87 THR B C 1
ATOM 1454 O O . THR B 1 87 ? -8.945 18.078 10.688 1 96 87 THR B O 1
ATOM 1457 N N . TYR B 1 88 ? -8.148 17.375 12.648 1 95.31 88 TYR B N 1
ATOM 1458 C CA . TYR B 1 88 ? -7.055 16.578 12.102 1 95.31 88 TYR B CA 1
ATOM 1459 C C . TYR B 1 88 ? -6.504 15.609 13.141 1 95.31 88 TYR B C 1
ATOM 1461 O O . TYR B 1 88 ? -6.773 15.758 14.336 1 95.31 88 TYR B O 1
ATOM 1469 N N . ARG B 1 89 ? -5.773 14.633 12.625 1 96.94 89 ARG B N 1
ATOM 1470 C CA . ARG B 1 89 ? -5.074 13.711 13.516 1 96.94 89 ARG B CA 1
ATOM 1471 C C . ARG B 1 89 ? -3.596 14.062 13.625 1 96.94 89 ARG B C 1
ATOM 1473 O O . ARG B 1 89 ? -2.887 14.102 12.617 1 96.94 89 ARG B O 1
ATOM 1480 N N . TYR B 1 90 ? -3.219 14.32 14.883 1 97.81 90 TYR B N 1
ATOM 1481 C CA . TYR B 1 90 ? -1.803 14.57 15.125 1 97.81 90 TYR B CA 1
ATOM 1482 C C . TYR B 1 90 ? -1.042 13.273 15.344 1 97.81 90 TYR B C 1
ATOM 1484 O O . TYR B 1 90 ? -1.307 12.539 16.297 1 97.81 90 TYR B O 1
ATOM 1492 N N . ILE B 1 91 ? -0.121 13.016 14.375 1 98.38 91 ILE B N 1
ATOM 1493 C CA . ILE B 1 91 ? 0.631 11.766 14.414 1 98.38 91 ILE B CA 1
ATOM 1494 C C . ILE B 1 91 ? 1.571 11.766 15.617 1 98.38 91 ILE B C 1
ATOM 1496 O O . ILE B 1 91 ? 2.389 12.68 15.773 1 98.38 91 ILE B O 1
ATOM 1500 N N . LEU B 1 92 ? 1.471 10.703 16.5 1 98.69 92 LEU B N 1
ATOM 1501 C CA . LEU B 1 92 ? 2.303 10.578 17.688 1 98.69 92 LEU B CA 1
ATOM 1502 C C . LEU B 1 92 ? 3.492 9.664 17.438 1 98.69 92 LEU B C 1
ATOM 1504 O O . LEU B 1 92 ? 4.594 9.914 17.922 1 98.69 92 LEU B O 1
ATOM 1508 N N . THR B 1 93 ? 3.215 8.555 16.719 1 98.38 93 THR B N 1
ATOM 1509 C CA . THR B 1 93 ? 4.297 7.629 16.406 1 98.38 93 THR B CA 1
ATOM 1510 C C . THR B 1 93 ? 4.172 7.117 14.969 1 98.38 93 THR B C 1
ATOM 1512 O O . THR B 1 93 ? 3.068 7.051 14.422 1 98.38 93 THR B O 1
ATOM 1515 N N . CYS B 1 94 ? 5.336 6.871 14.43 1 97 94 CYS B N 1
ATOM 1516 C CA . CYS B 1 94 ? 5.43 6.277 13.102 1 97 94 CYS B CA 1
ATOM 1517 C C . CYS B 1 94 ? 6.066 4.895 13.164 1 97 94 CYS B C 1
ATOM 1519 O O . CYS B 1 94 ? 6.871 4.617 14.055 1 97 94 CYS B O 1
ATOM 1521 N N . SER B 1 95 ? 5.617 4.043 12.258 1 94.19 95 SER B N 1
ATOM 1522 C CA . SER B 1 95 ? 6.246 2.734 12.094 1 94.19 95 SER B CA 1
ATOM 1523 C C . SER B 1 95 ? 6.047 2.199 10.68 1 94.19 95 SER B C 1
ATOM 1525 O O . SER B 1 95 ? 5.254 2.744 9.906 1 94.19 95 SER B O 1
ATOM 1527 N N . CYS B 1 96 ? 6.969 1.225 10.344 1 91.94 96 CYS B N 1
ATOM 1528 C CA . CYS B 1 96 ? 6.727 0.476 9.109 1 91.94 96 CYS B CA 1
ATOM 1529 C C . CYS B 1 96 ? 5.52 -0.442 9.266 1 91.94 96 CYS B C 1
ATOM 1531 O O . CYS B 1 96 ? 5.512 -1.333 10.117 1 91.94 96 CYS B O 1
ATOM 1533 N N . GLU B 1 97 ? 4.469 -0.078 8.445 1 91 97 GLU B N 1
ATOM 1534 C CA . GLU B 1 97 ? 3.217 -0.83 8.445 1 91 97 GLU B CA 1
ATOM 1535 C C . GLU B 1 97 ? 2.914 -1.401 7.066 1 91 97 GLU B C 1
ATOM 1537 O O . GLU B 1 97 ? 3.475 -0.947 6.066 1 91 97 GLU B O 1
ATOM 1542 N N . GLU B 1 98 ? 2.016 -2.492 7.047 1 87.81 98 GLU B N 1
ATOM 1543 C CA . GLU B 1 98 ? 1.569 -3.018 5.762 1 87.81 98 GLU B CA 1
ATOM 1544 C C . GLU B 1 98 ? 0.839 -1.951 4.953 1 87.81 98 GLU B C 1
ATOM 1546 O O . GLU B 1 98 ? 0.003 -1.222 5.488 1 87.81 98 GLU B O 1
ATOM 1551 N N . CYS B 1 99 ? 1.319 -1.918 3.703 1 81.25 99 CYS B N 1
ATOM 1552 C CA . CYS B 1 99 ? 0.689 -0.942 2.82 1 81.25 99 CYS B CA 1
ATOM 1553 C C . CYS B 1 99 ? -0.621 -1.48 2.26 1 81.25 99 CYS B C 1
ATOM 1555 O O . CYS B 1 99 ? -0.694 -2.637 1.842 1 81.25 99 CYS B O 1
ATOM 1557 N N . SER B 1 100 ? -1.674 -1.162 2.844 1 65.06 100 SER B N 1
ATOM 1558 C CA . SER B 1 100 ? -2.939 -1.646 2.305 1 65.06 100 SER B CA 1
ATOM 1559 C C . SER B 1 100 ? -3.348 -0.864 1.062 1 65.06 100 SER B C 1
ATOM 1561 O O . SER B 1 100 ? -2.967 0.298 0.9 1 65.06 100 SER B O 1
#

Sequence (200 aa):
NGDPGRCMRHHFVETITHPIYKCNFKMVLLACCEGHCSRSTRSDPLISFSSVLKQPFKSTCSCCRPHTSKLKAVRLHCTGGRRITATYRYILTCSCEECSNGDPGRCMRHHFVETITHPIYKCNFKMVLLACCEGHCSRSTRSDPLISFSSVLKQPFKSTCSCCRPHTSKLKAVRLHCTGGRRITATYRYILTCSCEECS

pLDDT: mean 90.96, std 11.84, range [34.59, 98.69]

Secondary structure (DSSP, 8-state):
---TTS-EEEEEEEEE--SSS-B--EEEEEEEEEE---S-EEEEE--B-SS-----EEEE-EEEEEEEEEEEEEEEEBGGG-EEEEEEEEEEEEEEEE--/---TTS-EEEEEEEEE--SSS-B--EEEEEEEEEE---S-EEEEE--B-SS-----EEEE-EEEEEEEEEEEEEEEEBGGG-EEEEEEEEEEEEEEEE--

Organism: Tetraodon nigroviridis (NCBI:txid99883)

Radius of gyration: 23.73 Å; Cα contacts (8 Å, |Δi|>4): 523; chains: 2; bounding box: 43×77×37 Å

Nearest PDB structures (foldseek):
  4my2-assembly1_A-2  TM=9.617E-01  e=2.309E-11  Escherichia coli O157:H7
  5bpu-assembly1_A  TM=8.933E-01  e=1.299E-11  Homo sapiens
  5cl1-assembly1_B  TM=9.169E-01  e=8.983E-11  Escherichia coli O157:H7
  8wvy-assembly1_E  TM=8.694E-01  e=3.893E-11  Homo sapiens
  8wvy-assembly1_F  TM=8.650E-01  e=6.918E-11  Homo sapiens

Foldseek 3Di:
DPPQAFWDKDKDKDKDDDDPFAWDIDIDIAIDIDHDDDPDKDKDADDDPDPDDDDGIDIFDWDWDAPDWDKDKDWIATPPRDIDIDIDTHRDDIDTDTDD/DPPQAFWDKDKDKDKDDDDPFAWDIDIDIAIDIDHDDDPDKDKDADDDPDPDDDDGIDIWDWDWDAPDWDKDKDWIATPPRDIDIDIDTHRDDIDTDTDD